Protein AF-A0A812GYV1-F1 (afdb_monomer_lite)

Foldseek 3Di:
DVVVVVCVVVVNDDAQVNLLVVLLVQLALVRLVVLVVSVVVCVVSVHDHAQSSLLSNLSNCLSVLVLVVNVVSVVVCVVVVHDHAQSSLLSSLSSLLSVLNLVVLVVSVVVCVVVVHDHDLSSLLSNLSSCLSVLVLVSLVVSQVVDPDQDLSSLLSSLLSCLQNLVLVVNLVSLLVCLVVVHDHAFQSLLSSLNSYDLVCSQVSVVSSCCSNQNDDHDPCDVQVDDDDPPDHRDPFDKQALDAAPDDPVQLVQKAFSYDYDQKTKIAGAPPDAPNSSQNSVCNVVVFIWTFDHPQRDRRIGMIGTPDDDPDD

Sequence (313 aa):
MQILDEMCLSQIQANTVTYSSAVSALEKPAAWEAVLEILQRMERSQVQRNAFTFNAAISAFGKAERWQQAVSLLADMLAGEVEADIITCTSAIDACARGARWQRALAIAERMARQEVAPNDFTSSALLNACARGAAWDAALALLDACPQPTPSAYAAALSAAGDAGAWEAALALLRQMAGARLMATGVEFGSFLRGAPAAQREELLRTWRAAYFGPEAAWTELFGGRRDGVFGPVPEHRVDAAGPRCDPHLASAVQVLAEAEGLVAAWKPAGLSTDDALGVLAARRGRCLTRASRLDLPTSGVVVGSGWGRAQ

Organism: NCBI:txid878477

Secondary structure (DSSP, 8-state):
-HHHHHHHHTT----HHHHHHHHHHT-SGGGHHHHHHHHHHHHHTTPPPPHHHHHHHHHHHHHTT-HHHHHHHHHHHHHTTPPP-HHHHHHHHHHHHHTT-HHHHHHHHHHHHHTT----HHHHHHHHHHHHHTT-HHHHHHHHHH-SS--HHHHHHHHHHHHHTT-HHHHHHHHHHHHHTTPPPPHHHHHHHHHHS-HHHHHHHHHHHHHHHHTTT--HHHHHHS-SSSSSPPPP--EE--PPP-S-HHHHHT-EEEEEETTEEEEE--TT--HHHHHHHHHHHHTS-EEE-S---STT-EEEEE-------

pLDDT: mean 72.95, std 15.86, range [27.09, 93.56]

Structure (mmCIF, N/CA/C/O backbone):
data_AF-A0A812GYV1-F1
#
_entry.id   AF-A0A812GYV1-F1
#
loop_
_atom_site.group_PDB
_atom_site.id
_atom_site.type_symbol
_atom_site.label_atom_id
_atom_site.label_alt_id
_atom_site.label_comp_id
_atom_site.label_asym_id
_atom_site.label_entity_id
_atom_site.label_seq_id
_atom_site.pdbx_PDB_ins_code
_atom_site.Cartn_x
_atom_site.Cartn_y
_atom_site.Cartn_z
_atom_site.occupancy
_atom_site.B_iso_or_equiv
_atom_site.auth_seq_id
_atom_site.auth_comp_id
_atom_site.auth_asym_id
_atom_site.auth_atom_id
_atom_site.pdbx_PDB_model_num
ATOM 1 N N . MET A 1 1 ? 1.979 -4.661 31.215 1.00 57.88 1 MET A N 1
ATOM 2 C CA . MET A 1 1 ? 1.439 -5.833 31.933 1.00 57.88 1 MET A CA 1
ATOM 3 C C . MET A 1 1 ? 1.682 -5.715 33.427 1.00 57.88 1 MET A C 1
ATOM 5 O O . MET A 1 1 ? 0.693 -5.522 34.113 1.00 57.88 1 MET A O 1
ATOM 9 N N . GLN A 1 2 ? 2.937 -5.624 33.901 1.00 64.06 2 GLN A N 1
ATOM 10 C CA . GLN A 1 2 ? 3.260 -5.441 35.334 1.00 64.06 2 GLN A CA 1
ATOM 11 C C . GLN A 1 2 ? 2.402 -4.393 36.065 1.00 64.06 2 GLN A C 1
ATOM 13 O O . GLN A 1 2 ? 1.840 -4.713 37.097 1.00 64.06 2 GLN A O 1
ATOM 18 N N . ILE A 1 3 ? 2.192 -3.198 35.499 1.00 67.94 3 ILE A N 1
ATOM 19 C CA . ILE A 1 3 ? 1.375 -2.149 36.147 1.00 67.94 3 ILE A CA 1
ATOM 20 C C . ILE A 1 3 ? -0.111 -2.548 36.288 1.00 67.94 3 ILE A C 1
ATOM 22 O O . ILE A 1 3 ? -0.732 -2.259 37.305 1.00 67.94 3 ILE A O 1
ATOM 26 N N . LEU A 1 4 ? -0.696 -3.235 35.298 1.00 66.44 4 LEU A N 1
ATOM 27 C CA . LEU A 1 4 ? -2.090 -3.702 35.378 1.00 66.44 4 LEU A CA 1
ATOM 28 C C . LEU A 1 4 ? -2.232 -4.884 36.345 1.00 66.44 4 LEU A C 1
ATOM 30 O O . LEU A 1 4 ? -3.251 -5.001 37.023 1.00 66.44 4 LEU A O 1
ATOM 34 N N . ASP A 1 5 ? -1.213 -5.741 36.418 1.00 68.81 5 ASP A N 1
ATOM 35 C CA . ASP A 1 5 ? -1.176 -6.869 37.348 1.00 68.81 5 ASP A CA 1
ATOM 36 C C . ASP A 1 5 ? -0.971 -6.379 38.795 1.00 68.81 5 ASP A C 1
ATOM 38 O O . ASP A 1 5 ? -1.681 -6.819 39.695 1.00 68.81 5 ASP A O 1
ATOM 42 N N . GLU A 1 6 ? -0.104 -5.386 39.021 1.00 69.81 6 GLU A N 1
ATOM 43 C CA . GLU A 1 6 ? 0.101 -4.726 40.321 1.00 69.81 6 GLU A CA 1
ATOM 44 C C . GLU A 1 6 ? -1.140 -3.958 40.796 1.00 69.81 6 GLU A C 1
ATOM 46 O O . GLU A 1 6 ? -1.482 -4.021 41.978 1.00 69.81 6 GLU A O 1
ATOM 51 N N . MET A 1 7 ? -1.870 -3.287 39.897 1.00 64.12 7 MET A N 1
ATOM 52 C CA . MET A 1 7 ? -3.153 -2.656 40.238 1.00 64.12 7 MET A CA 1
ATOM 53 C C . MET A 1 7 ? -4.207 -3.690 40.645 1.00 64.12 7 MET A C 1
ATOM 55 O O . MET A 1 7 ? -4.940 -3.467 41.610 1.00 64.12 7 MET A O 1
ATOM 59 N N . CYS A 1 8 ? -4.248 -4.836 39.958 1.00 60.97 8 CYS A N 1
ATOM 60 C CA . CYS A 1 8 ? -5.145 -5.939 40.295 1.00 60.97 8 CYS A CA 1
ATOM 61 C C . CYS A 1 8 ? -4.796 -6.554 41.662 1.00 60.97 8 CYS A C 1
ATOM 63 O O . CYS A 1 8 ? -5.690 -6.828 42.462 1.00 60.97 8 CYS A O 1
ATOM 65 N N . LEU A 1 9 ? -3.499 -6.710 41.955 1.00 67.12 9 LEU A N 1
ATOM 66 C CA . LEU A 1 9 ? -2.997 -7.159 43.258 1.00 67.12 9 LEU A CA 1
ATOM 67 C C . LEU A 1 9 ? -3.275 -6.140 44.375 1.00 67.12 9 LEU A C 1
ATOM 69 O O . LEU A 1 9 ? -3.492 -6.530 45.518 1.00 67.12 9 LEU A O 1
ATOM 73 N N . SER A 1 10 ? -3.330 -4.849 44.040 1.00 69.81 10 SER A N 1
ATOM 74 C CA . SER A 1 10 ? -3.597 -3.749 44.980 1.00 69.81 10 SER A CA 1
ATOM 75 C C . SER A 1 10 ? -5.088 -3.413 45.145 1.00 69.81 10 SER A C 1
ATOM 77 O O . SER A 1 10 ? -5.419 -2.426 45.796 1.00 69.81 10 SER A O 1
ATOM 79 N N . GLN A 1 11 ? -5.994 -4.200 44.547 1.00 63.66 11 GLN A N 1
ATOM 80 C CA . GLN A 1 11 ? -7.447 -3.956 44.497 1.00 63.66 11 GLN A CA 1
ATOM 81 C C . GLN A 1 11 ? -7.865 -2.586 43.929 1.00 63.66 11 GLN A C 1
ATOM 83 O O . GLN A 1 11 ? -8.956 -2.086 44.209 1.00 63.66 11 GLN A O 1
ATOM 88 N N . ILE A 1 12 ? -7.028 -1.978 43.090 1.00 70.25 12 ILE A N 1
ATOM 89 C CA . ILE A 1 12 ? -7.360 -0.722 42.418 1.00 70.25 12 ILE A CA 1
ATOM 90 C C . ILE A 1 12 ? -8.127 -1.061 41.137 1.00 70.25 12 ILE A C 1
ATOM 92 O O . ILE A 1 12 ? -7.589 -1.705 40.235 1.00 70.25 12 ILE A O 1
ATOM 96 N N . GLN A 1 13 ? -9.386 -0.622 41.040 1.00 65.69 13 GLN A N 1
ATOM 97 C CA . GLN A 1 13 ? -10.192 -0.827 39.836 1.00 65.69 13 GLN A CA 1
ATOM 98 C C . GLN A 1 13 ? -9.620 -0.020 38.664 1.00 65.69 13 GLN A C 1
ATOM 100 O O . GLN A 1 13 ? -9.685 1.210 38.639 1.00 65.69 13 GLN A O 1
ATOM 105 N N . ALA A 1 14 ? -9.060 -0.725 37.680 1.00 71.12 14 ALA A N 1
ATOM 106 C CA . ALA A 1 14 ? -8.648 -0.126 36.419 1.00 71.12 14 ALA A CA 1
ATOM 107 C C . ALA A 1 14 ? -9.886 0.372 35.660 1.00 71.12 14 ALA A C 1
ATOM 109 O O . ALA A 1 14 ? -10.852 -0.366 35.466 1.00 71.12 14 ALA A O 1
ATOM 110 N N . ASN A 1 15 ? -9.850 1.628 35.227 1.00 74.06 15 ASN A N 1
ATOM 111 C CA . ASN A 1 15 ? -10.939 2.255 34.487 1.00 74.06 15 ASN A CA 1
ATOM 112 C C . ASN A 1 15 ? -10.584 2.378 32.996 1.00 74.06 15 ASN A C 1
ATOM 114 O O . ASN A 1 15 ? -9.500 1.982 32.555 1.00 74.06 15 ASN A O 1
ATOM 118 N N . THR A 1 16 ? -11.498 2.940 32.203 1.00 76.81 16 THR A N 1
ATOM 119 C CA . THR A 1 16 ? -11.321 3.108 30.755 1.00 76.81 16 THR A CA 1
ATOM 120 C C . THR A 1 16 ? -10.016 3.825 30.400 1.00 76.81 16 THR A C 1
ATOM 122 O O . THR A 1 16 ? -9.357 3.414 29.453 1.00 76.81 16 THR A O 1
ATOM 125 N N . VAL A 1 17 ? -9.596 4.826 31.184 1.00 76.62 17 VAL A N 1
ATOM 126 C CA . VAL A 1 17 ? -8.363 5.599 30.943 1.00 76.62 17 VAL A CA 1
ATOM 127 C C . VAL A 1 17 ? -7.110 4.754 31.186 1.00 76.62 17 VAL A C 1
ATOM 129 O O . VAL A 1 17 ? -6.145 4.835 30.424 1.00 76.62 17 VAL A O 1
ATOM 132 N N . THR A 1 18 ? -7.112 3.910 32.222 1.00 76.56 18 THR A N 1
ATOM 133 C CA . THR A 1 18 ? -5.994 3.001 32.510 1.00 76.56 18 THR A CA 1
ATOM 134 C C . THR A 1 18 ? -5.781 2.016 31.360 1.00 76.56 18 THR A C 1
ATOM 136 O O . THR A 1 18 ? -4.660 1.849 30.876 1.00 76.56 18 THR A O 1
ATOM 139 N N . TYR A 1 19 ? -6.861 1.393 30.884 1.00 77.75 19 TYR A N 1
ATOM 140 C CA . TYR A 1 19 ? -6.785 0.431 29.789 1.00 77.75 19 TYR A CA 1
ATOM 141 C C . TYR A 1 19 ? -6.46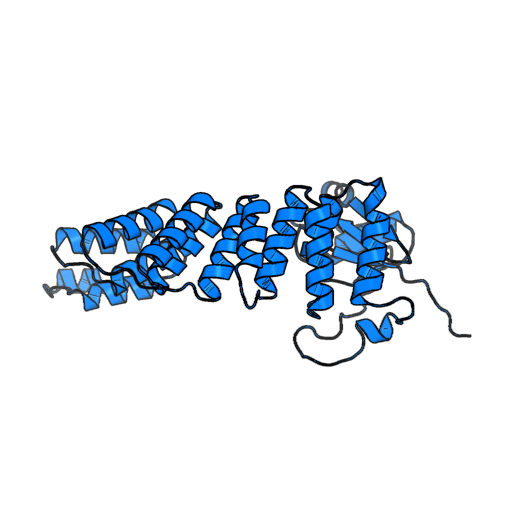7 1.089 28.446 1.00 77.75 19 TYR A C 1
ATOM 143 O O . TYR A 1 19 ? -5.628 0.578 27.709 1.00 77.75 19 TYR A O 1
ATOM 151 N N . SER A 1 20 ? -7.072 2.238 28.142 1.00 76.19 20 SER A N 1
ATOM 152 C CA . SER A 1 20 ? -6.827 2.963 26.894 1.00 76.19 20 SER A CA 1
ATOM 153 C C . SER A 1 20 ? -5.358 3.388 26.775 1.00 76.19 20 SER A C 1
ATOM 155 O O . SER A 1 20 ? -4.729 3.197 25.734 1.00 76.19 20 SER A O 1
ATOM 157 N N . SER A 1 21 ? -4.775 3.866 27.878 1.00 80.56 21 SER A N 1
ATOM 158 C CA . SER A 1 21 ? -3.353 4.218 27.961 1.00 80.56 21 SER A CA 1
ATOM 159 C C . SER A 1 21 ? -2.452 2.994 27.778 1.00 80.56 21 SER A C 1
ATOM 161 O O . SER A 1 21 ? -1.442 3.067 27.080 1.00 80.56 21 SER A O 1
ATOM 163 N N . ALA A 1 22 ? -2.834 1.848 28.353 1.00 79.56 22 ALA A N 1
ATOM 164 C CA . ALA A 1 22 ? -2.100 0.599 28.183 1.00 79.56 22 ALA A CA 1
ATOM 165 C C . ALA A 1 22 ? -2.127 0.102 26.728 1.00 79.56 22 ALA A C 1
ATOM 167 O O . ALA A 1 22 ? -1.086 -0.297 26.216 1.00 79.56 22 ALA A O 1
ATOM 168 N N . VAL A 1 23 ? -3.274 0.169 26.041 1.00 79.12 23 VAL A N 1
ATOM 169 C CA . VAL A 1 23 ? -3.373 -0.206 24.617 1.00 79.12 23 VAL A CA 1
ATOM 170 C C . VAL A 1 23 ? -2.538 0.734 23.745 1.00 79.12 23 VAL A C 1
ATOM 172 O O . VAL A 1 23 ? -1.793 0.262 22.891 1.00 79.12 23 VAL A O 1
ATOM 175 N N . SER A 1 24 ? -2.581 2.046 23.994 1.00 76.81 24 SER A N 1
ATOM 176 C CA . SER A 1 24 ? -1.767 3.020 23.251 1.00 76.81 24 SER A CA 1
ATOM 177 C C . SER A 1 24 ? -0.260 2.798 23.441 1.00 76.81 24 SER A C 1
ATOM 179 O O . SER A 1 24 ? 0.505 2.842 22.478 1.00 76.81 24 SER A O 1
ATOM 181 N N . ALA A 1 25 ? 0.180 2.448 24.654 1.00 79.00 25 ALA A N 1
ATOM 182 C CA . ALA A 1 25 ? 1.576 2.093 24.919 1.00 79.00 25 ALA A CA 1
ATOM 183 C C . ALA A 1 25 ? 2.033 0.811 24.185 1.00 79.00 25 ALA A C 1
ATOM 185 O O . ALA A 1 25 ? 3.236 0.575 24.027 1.00 79.00 25 ALA A O 1
ATOM 186 N N . LEU A 1 26 ? 1.084 -0.012 23.728 1.00 75.69 26 LEU A N 1
ATOM 187 C CA . LEU A 1 26 ? 1.303 -1.285 23.041 1.00 75.69 26 LEU A CA 1
ATOM 188 C C . LEU A 1 26 ? 1.088 -1.198 21.524 1.00 75.69 26 LEU A C 1
ATOM 190 O O . LEU A 1 26 ? 0.978 -2.222 20.859 1.00 75.69 26 LEU A O 1
ATOM 194 N N . GLU A 1 27 ? 1.147 -0.004 20.934 1.00 67.50 27 GLU A N 1
ATOM 195 C CA . GLU A 1 27 ? 1.097 0.191 19.477 1.00 67.50 27 GLU A CA 1
ATOM 196 C C . GLU A 1 27 ? 2.297 -0.395 18.691 1.00 67.50 27 GLU A C 1
ATOM 198 O O . GLU A 1 27 ? 2.464 -0.141 17.493 1.00 67.50 27 GLU A O 1
ATOM 203 N N . LYS A 1 28 ? 3.171 -1.173 19.335 1.00 73.94 28 LYS A N 1
ATOM 204 C CA . LYS A 1 28 ? 4.305 -1.829 18.678 1.00 73.94 28 LYS A CA 1
ATOM 205 C C . LYS A 1 28 ? 3.829 -3.084 17.926 1.00 73.94 28 LYS A C 1
ATOM 207 O O . LYS A 1 28 ? 3.014 -3.827 18.469 1.00 73.94 28 LYS A O 1
ATOM 212 N N . PRO A 1 29 ? 4.399 -3.405 16.744 1.00 64.19 29 PRO A N 1
ATOM 213 C CA . PRO A 1 29 ? 3.972 -4.550 15.924 1.00 64.19 29 PRO A CA 1
ATOM 214 C C . PRO A 1 29 ? 3.939 -5.893 16.670 1.00 64.19 29 PRO A C 1
ATOM 216 O O . PRO A 1 29 ? 3.093 -6.737 16.403 1.00 64.19 29 PRO A O 1
ATOM 219 N N . ALA A 1 30 ? 4.851 -6.092 17.627 1.00 72.88 30 ALA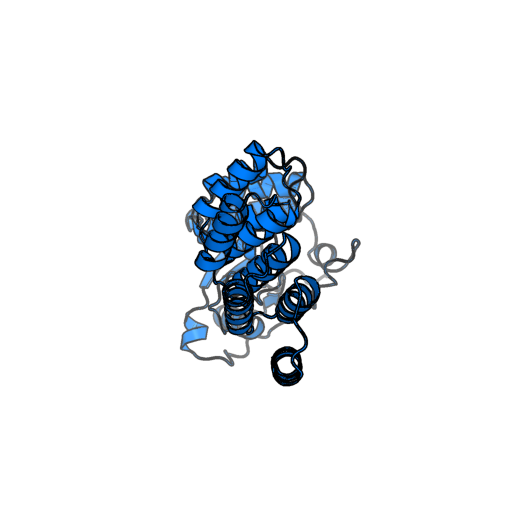 A N 1
ATOM 220 C CA . ALA A 1 30 ? 4.989 -7.341 18.375 1.00 72.88 30 ALA A CA 1
ATOM 221 C C . ALA A 1 30 ? 4.036 -7.474 19.581 1.00 72.88 30 ALA A C 1
ATOM 223 O O . ALA A 1 30 ? 4.040 -8.508 20.236 1.00 72.88 30 ALA A O 1
ATOM 224 N N . ALA A 1 31 ? 3.240 -6.450 19.903 1.00 81.00 31 ALA A N 1
ATOM 225 C CA . ALA A 1 31 ? 2.457 -6.397 21.141 1.00 81.00 31 ALA A CA 1
ATOM 226 C C . ALA A 1 31 ? 0.949 -6.673 20.958 1.00 81.00 31 ALA A C 1
ATOM 228 O O . ALA A 1 31 ? 0.174 -6.494 21.897 1.00 81.00 31 ALA A O 1
ATOM 229 N N . TRP A 1 32 ? 0.518 -7.136 19.779 1.00 82.50 32 TRP A N 1
ATOM 230 C CA . TRP A 1 32 ? -0.899 -7.388 19.472 1.00 82.50 32 TRP A CA 1
ATOM 231 C C . TRP A 1 32 ? -1.556 -8.429 20.398 1.00 82.50 32 TRP A C 1
ATOM 233 O O . TRP A 1 32 ? -2.742 -8.315 20.700 1.00 82.50 32 TRP A O 1
ATOM 243 N N . GLU A 1 33 ? -0.798 -9.413 20.893 1.00 85.25 33 GLU A N 1
ATOM 244 C CA . GLU A 1 33 ? -1.284 -10.412 21.859 1.00 85.25 33 GLU A CA 1
ATOM 245 C C . GLU A 1 33 ? -1.642 -9.762 23.200 1.00 85.25 33 GLU A C 1
ATOM 247 O O . GLU A 1 33 ? -2.708 -10.020 23.756 1.00 85.25 33 GLU A O 1
ATOM 252 N N . ALA A 1 34 ? -0.798 -8.841 23.674 1.00 84.44 34 ALA A N 1
ATOM 253 C CA . ALA A 1 34 ? -1.059 -8.079 24.892 1.00 84.44 34 ALA A CA 1
ATOM 254 C C . ALA A 1 34 ? -2.255 -7.126 24.721 1.00 84.44 34 ALA A C 1
ATOM 256 O O . ALA A 1 34 ? -3.036 -6.942 25.654 1.00 84.44 34 ALA A O 1
ATOM 257 N N . VAL A 1 35 ? -2.440 -6.556 23.523 1.00 84.88 35 VAL A N 1
ATOM 258 C CA . VAL A 1 35 ? -3.636 -5.763 23.194 1.00 84.88 35 VAL A CA 1
ATOM 259 C C . VAL A 1 35 ? -4.901 -6.625 23.265 1.00 84.88 35 VAL A C 1
ATOM 261 O O . VAL A 1 35 ? -5.874 -6.203 23.887 1.00 84.88 35 VAL A O 1
ATOM 264 N N . LEU A 1 36 ? -4.895 -7.842 22.705 1.00 85.38 36 LEU A N 1
ATOM 265 C CA . LEU A 1 36 ? -6.027 -8.774 22.830 1.00 85.38 36 LEU A CA 1
ATOM 266 C C . LEU A 1 36 ? -6.326 -9.122 24.287 1.00 85.38 36 LEU A C 1
ATOM 268 O O . LEU A 1 36 ? -7.490 -9.118 24.687 1.00 85.38 36 LEU A O 1
ATOM 272 N N . GLU A 1 37 ? -5.293 -9.398 25.083 1.00 86.00 37 GLU A N 1
ATOM 273 C CA . GLU A 1 37 ? -5.468 -9.715 26.498 1.00 86.00 37 GLU A CA 1
ATOM 274 C C . GLU A 1 37 ? -6.107 -8.545 27.256 1.00 86.00 37 GLU A C 1
ATOM 276 O O . GLU A 1 37 ? -7.041 -8.744 28.033 1.00 86.00 37 GLU A O 1
ATOM 281 N N . ILE A 1 38 ? -5.669 -7.311 26.991 1.00 85.12 38 ILE A N 1
ATOM 282 C CA . ILE A 1 38 ? -6.270 -6.113 27.584 1.00 85.12 38 ILE A CA 1
ATOM 283 C C . ILE A 1 38 ? -7.736 -5.959 27.165 1.00 85.12 38 ILE A C 1
ATOM 285 O O . ILE A 1 38 ? -8.583 -5.708 28.023 1.00 85.12 38 ILE A O 1
ATOM 289 N N . LEU A 1 39 ? -8.069 -6.165 25.887 1.00 85.06 39 LEU A N 1
ATOM 290 C CA . LEU A 1 39 ? -9.454 -6.082 25.411 1.00 85.06 39 LEU A CA 1
ATOM 291 C C . LEU A 1 39 ? -10.359 -7.135 26.065 1.00 85.06 39 LEU A C 1
ATOM 293 O O . LEU A 1 39 ? -11.499 -6.818 26.416 1.00 85.06 39 LEU A O 1
ATOM 297 N N . GLN A 1 40 ? -9.857 -8.357 26.271 1.00 85.69 40 GLN A N 1
ATOM 298 C CA . GLN A 1 40 ? -10.568 -9.414 26.997 1.00 85.69 40 GLN A CA 1
ATOM 299 C C . GLN A 1 40 ? -10.708 -9.094 28.490 1.00 85.69 40 GLN A C 1
ATOM 301 O O . GLN A 1 40 ? -11.756 -9.354 29.080 1.00 85.69 40 GLN A O 1
ATOM 306 N N . ARG A 1 41 ? -9.676 -8.511 29.117 1.00 84.31 41 ARG A N 1
ATOM 307 C CA . ARG A 1 41 ? -9.736 -8.054 30.515 1.00 84.31 41 ARG A CA 1
ATOM 308 C C . ARG A 1 41 ? -10.788 -6.957 30.694 1.00 84.31 41 ARG A C 1
ATOM 310 O O . ARG A 1 41 ? -11.561 -7.046 31.638 1.00 84.31 41 ARG A O 1
ATOM 317 N N . MET A 1 42 ? -10.878 -5.983 29.784 1.00 84.50 42 MET A N 1
ATOM 318 C CA . MET A 1 42 ? -11.929 -4.953 29.828 1.00 84.50 42 MET A CA 1
ATOM 319 C C . MET A 1 42 ? -13.336 -5.562 29.782 1.00 84.50 42 MET A C 1
ATOM 321 O O . MET A 1 42 ? -14.202 -5.157 30.548 1.00 84.50 42 MET A O 1
ATOM 325 N N . GLU A 1 43 ? -13.546 -6.571 28.935 1.00 84.19 43 GLU A N 1
ATOM 326 C CA . GLU A 1 43 ? -14.837 -7.251 28.785 1.00 84.19 43 GLU A CA 1
ATOM 327 C C . GLU A 1 43 ? -15.227 -8.054 30.035 1.00 84.19 43 GLU A C 1
ATOM 329 O O . GLU A 1 43 ? -16.349 -7.934 30.534 1.00 84.19 43 GLU A O 1
ATOM 334 N N . ARG A 1 44 ? -14.276 -8.804 30.610 1.00 84.00 44 ARG A N 1
ATOM 335 C CA . ARG A 1 44 ? -14.473 -9.531 31.879 1.00 84.00 44 ARG A CA 1
ATOM 336 C C . ARG A 1 44 ? -14.754 -8.587 33.047 1.00 84.00 44 ARG A C 1
ATOM 338 O O . ARG A 1 44 ? -15.574 -8.908 33.899 1.00 84.00 44 ARG A O 1
ATOM 345 N N . SER A 1 45 ? -14.104 -7.426 33.064 1.00 82.38 45 SER A N 1
ATOM 346 C CA . SER A 1 45 ? -14.305 -6.383 34.074 1.00 82.38 45 SER A CA 1
ATOM 347 C C . SER A 1 45 ? -15.525 -5.492 33.801 1.00 82.38 45 SER A C 1
ATOM 349 O O . SER A 1 45 ? -15.744 -4.546 34.551 1.00 82.38 45 SER A O 1
ATOM 351 N N . GLN A 1 46 ? -16.305 -5.761 32.742 1.00 82.44 46 GLN A N 1
ATOM 352 C CA . GLN A 1 46 ? -17.470 -4.962 32.329 1.00 82.44 46 GLN A CA 1
ATOM 353 C C . GLN A 1 46 ? -17.147 -3.470 32.098 1.00 82.44 46 GLN A C 1
ATOM 355 O O . GLN A 1 46 ? -18.001 -2.597 32.246 1.00 82.44 46 GLN A O 1
ATOM 360 N N . VAL A 1 47 ? -15.904 -3.162 31.714 1.00 83.25 47 VAL A N 1
ATOM 361 C CA . VAL A 1 47 ? -15.461 -1.802 31.390 1.00 83.25 47 VAL A CA 1
ATOM 362 C C . VAL A 1 47 ? -15.713 -1.545 29.910 1.00 83.25 47 VAL A C 1
ATOM 364 O O . VAL A 1 47 ? -15.133 -2.209 29.048 1.00 83.25 47 VAL A O 1
ATOM 367 N N . GLN A 1 48 ? -16.552 -0.555 29.602 1.00 80.88 48 GLN A N 1
ATOM 368 C CA . GLN A 1 48 ? -16.851 -0.215 28.215 1.00 80.88 48 GLN A CA 1
ATOM 369 C C . GLN A 1 48 ? -15.625 0.345 27.483 1.00 80.88 48 GLN A C 1
ATOM 371 O O . GLN A 1 48 ? -14.868 1.175 28.001 1.00 80.88 48 GLN A O 1
ATOM 376 N N . ARG A 1 49 ? -15.441 -0.138 26.252 1.00 84.25 49 ARG A N 1
ATOM 377 C CA . ARG A 1 49 ? -14.418 0.334 25.316 1.00 84.25 49 ARG A CA 1
ATOM 378 C C . ARG A 1 49 ? -14.908 1.645 24.704 1.00 84.25 49 ARG A C 1
ATOM 380 O O . ARG A 1 49 ? -16.038 1.716 24.240 1.00 84.25 49 ARG A O 1
ATOM 387 N N . ASN A 1 50 ? -14.060 2.668 24.694 1.00 84.69 50 ASN A N 1
ATOM 388 C CA . ASN A 1 50 ? -14.342 3.924 24.001 1.00 84.69 50 ASN A CA 1
ATOM 389 C C . ASN A 1 50 ? -13.631 3.962 22.637 1.00 84.69 50 ASN A C 1
ATOM 391 O O . ASN A 1 50 ? -12.807 3.093 22.335 1.00 84.69 50 ASN A O 1
ATOM 395 N N . ALA A 1 51 ? -13.918 4.990 21.833 1.00 83.38 51 ALA A N 1
ATOM 396 C CA . ALA A 1 51 ? -13.313 5.169 20.512 1.00 83.38 51 ALA A CA 1
ATOM 397 C C . ALA A 1 51 ? -11.776 5.137 20.553 1.00 83.38 51 ALA A C 1
ATOM 399 O O . ALA A 1 51 ? -11.145 4.484 19.731 1.00 83.38 51 ALA A O 1
ATOM 400 N N . PHE A 1 52 ? -11.159 5.743 21.572 1.00 82.88 52 PHE A N 1
ATOM 401 C CA . PHE A 1 52 ? -9.703 5.730 21.719 1.00 82.88 52 PHE A CA 1
ATOM 402 C C . PHE A 1 52 ? -9.137 4.308 21.861 1.00 82.88 52 PHE A C 1
ATOM 404 O O . PHE A 1 52 ? -8.155 3.964 21.202 1.00 82.88 52 PHE A O 1
ATOM 411 N N . THR A 1 53 ? -9.754 3.466 22.696 1.00 84.69 53 THR A N 1
ATOM 412 C CA . THR A 1 53 ? -9.333 2.069 22.874 1.00 84.69 53 THR A CA 1
ATOM 413 C C . THR A 1 53 ? -9.471 1.273 21.576 1.00 84.69 53 THR A C 1
ATOM 415 O O . THR A 1 53 ? -8.566 0.507 21.242 1.00 84.69 53 THR A O 1
ATOM 418 N N . PHE A 1 54 ? -10.561 1.467 20.825 1.00 88.50 54 PHE A N 1
ATOM 419 C CA . PHE A 1 54 ? -10.738 0.828 19.518 1.00 88.50 54 PHE A CA 1
ATOM 420 C C . PHE A 1 54 ? -9.677 1.286 18.513 1.00 88.50 54 PHE A C 1
ATOM 422 O O . PHE A 1 54 ? -9.033 0.440 17.897 1.00 88.50 54 PHE A O 1
ATOM 429 N N . ASN A 1 55 ? -9.423 2.591 18.403 1.00 87.50 55 ASN A N 1
ATOM 430 C CA . ASN A 1 55 ? -8.459 3.153 17.452 1.00 87.50 55 ASN A CA 1
ATOM 431 C C . ASN A 1 55 ? -7.048 2.618 17.696 1.00 87.50 55 ASN A C 1
ATOM 433 O O . ASN A 1 55 ? -6.399 2.123 16.773 1.00 87.50 55 ASN A O 1
ATOM 437 N N . ALA A 1 56 ? -6.597 2.652 18.952 1.00 85.75 56 ALA A N 1
ATOM 438 C CA . ALA A 1 56 ? -5.282 2.145 19.329 1.00 85.75 56 ALA A CA 1
ATOM 439 C C . ALA A 1 56 ? -5.163 0.630 19.078 1.00 85.75 56 ALA A C 1
ATOM 441 O O . ALA A 1 56 ? -4.136 0.158 18.585 1.00 85.75 56 ALA A O 1
ATOM 442 N N . ALA A 1 57 ? -6.225 -0.138 19.345 1.00 88.81 57 ALA A N 1
ATOM 443 C CA . ALA A 1 57 ? -6.238 -1.571 19.077 1.00 88.81 57 ALA A CA 1
ATOM 444 C C . ALA A 1 57 ? -6.195 -1.885 17.572 1.00 88.81 57 ALA A C 1
ATOM 446 O O . ALA A 1 57 ? -5.367 -2.684 17.138 1.00 88.81 57 ALA A O 1
ATOM 447 N N . ILE A 1 58 ? -7.035 -1.233 16.762 1.00 90.38 58 ILE A N 1
ATOM 448 C CA . ILE A 1 58 ? -7.075 -1.392 15.299 1.00 90.38 58 ILE A CA 1
ATOM 449 C C . ILE A 1 58 ? -5.714 -1.030 14.685 1.00 90.38 58 ILE A C 1
ATOM 451 O O . ILE A 1 58 ? -5.191 -1.792 13.870 1.00 90.38 58 ILE A O 1
ATOM 455 N N . SER A 1 59 ? -5.105 0.078 15.124 1.00 86.62 59 SER A N 1
ATOM 456 C CA . SER A 1 59 ? -3.746 0.500 14.747 1.00 86.62 59 SER A CA 1
ATOM 457 C C . SER A 1 59 ? -2.702 -0.577 15.076 1.00 86.62 59 SER A C 1
ATOM 459 O O . SER A 1 59 ? -1.910 -0.965 14.209 1.00 86.62 59 SER A O 1
ATOM 461 N N . ALA A 1 60 ? -2.732 -1.137 16.291 1.00 87.75 60 ALA A N 1
ATOM 462 C CA . ALA A 1 60 ? -1.822 -2.206 16.704 1.00 87.75 60 ALA A CA 1
ATOM 463 C C . ALA A 1 60 ? -1.998 -3.488 15.865 1.00 87.75 60 ALA A C 1
ATOM 465 O O . ALA A 1 60 ? -1.006 -4.061 15.406 1.00 87.75 60 ALA A O 1
ATOM 466 N N . PHE A 1 61 ? -3.238 -3.914 15.594 1.00 88.81 61 PHE A N 1
ATOM 467 C CA . PHE A 1 61 ? -3.504 -5.062 14.718 1.00 88.81 61 PHE A CA 1
ATOM 468 C C . PHE A 1 61 ? -3.057 -4.813 13.280 1.00 88.81 61 PHE A C 1
ATOM 470 O O . PHE A 1 61 ? -2.489 -5.713 12.660 1.00 88.81 61 PHE A O 1
ATOM 477 N N . GLY A 1 62 ? -3.248 -3.599 12.759 1.00 85.75 62 GLY A N 1
ATOM 478 C CA . GLY A 1 62 ? -2.745 -3.209 11.445 1.00 85.75 62 GLY A CA 1
ATOM 479 C C . GLY A 1 62 ? -1.227 -3.338 11.354 1.00 85.75 62 GLY A C 1
ATOM 480 O O . GLY A 1 62 ? -0.720 -4.016 10.460 1.00 85.75 62 GLY A O 1
ATOM 481 N N . LYS A 1 63 ? -0.496 -2.787 12.329 1.00 84.50 63 LYS A N 1
ATOM 482 C CA . LYS A 1 63 ? 0.974 -2.888 12.409 1.00 84.50 63 LYS A CA 1
ATOM 483 C C . LYS A 1 63 ? 1.472 -4.332 12.556 1.00 84.50 63 LYS A C 1
ATOM 485 O O . LYS A 1 63 ? 2.575 -4.627 12.106 1.00 84.50 63 LYS A O 1
ATOM 490 N N . ALA A 1 64 ? 0.669 -5.219 13.142 1.00 86.44 64 ALA A N 1
ATOM 491 C CA . ALA A 1 64 ? 0.942 -6.654 13.260 1.00 86.44 64 ALA A CA 1
ATOM 492 C C . ALA A 1 64 ? 0.473 -7.493 12.047 1.00 86.44 64 ALA A C 1
ATOM 494 O O . ALA A 1 64 ? 0.514 -8.724 12.096 1.00 86.44 64 ALA A O 1
ATOM 495 N N . GLU A 1 65 ? -0.020 -6.850 10.980 1.00 86.00 65 GLU A N 1
ATOM 496 C CA . GLU A 1 65 ? -0.589 -7.493 9.782 1.00 86.00 65 GLU A CA 1
ATOM 497 C C . GLU A 1 65 ? -1.780 -8.431 10.083 1.00 86.00 65 GLU A C 1
ATOM 499 O O . GLU A 1 65 ? -2.084 -9.373 9.350 1.00 86.00 65 GLU A O 1
ATOM 504 N N . ARG A 1 66 ? -2.495 -8.161 11.180 1.00 89.56 66 ARG A N 1
ATOM 505 C CA . ARG A 1 66 ? -3.673 -8.895 11.666 1.00 89.56 66 ARG A CA 1
ATOM 506 C C . ARG A 1 66 ? -4.963 -8.223 11.196 1.00 89.56 66 ARG A C 1
ATOM 508 O O . ARG A 1 66 ? -5.775 -7.734 11.980 1.00 89.56 66 ARG A O 1
ATOM 515 N N . TRP A 1 67 ? -5.138 -8.170 9.878 1.00 92.38 67 TRP A N 1
ATOM 516 C CA . TRP A 1 67 ? -6.226 -7.420 9.246 1.00 92.38 67 TRP A CA 1
ATOM 517 C C . TRP A 1 67 ? -7.624 -7.949 9.617 1.00 92.38 67 TRP A C 1
ATOM 519 O O . TRP A 1 67 ? -8.560 -7.162 9.724 1.00 92.38 67 TRP A O 1
ATOM 529 N N . GLN A 1 68 ? -7.786 -9.257 9.861 1.00 93.56 68 GLN A N 1
ATOM 530 C CA . GLN A 1 68 ? -9.069 -9.834 10.281 1.00 93.56 68 GLN A CA 1
ATOM 531 C C . GLN A 1 68 ? -9.517 -9.275 11.632 1.00 93.56 68 GLN A C 1
ATOM 533 O O . GLN A 1 68 ? -10.674 -8.887 11.774 1.00 93.56 68 GLN A O 1
ATOM 538 N N . GLN A 1 69 ? -8.599 -9.209 12.599 1.00 91.94 69 GLN A N 1
ATOM 539 C CA . GLN A 1 69 ? -8.857 -8.661 13.928 1.00 91.94 69 GLN A CA 1
ATOM 540 C C . GLN A 1 69 ? -9.181 -7.167 13.854 1.00 91.94 69 GLN A C 1
ATOM 542 O O . GLN A 1 69 ? -10.141 -6.726 14.477 1.00 91.94 69 GLN A O 1
ATOM 547 N N . ALA A 1 70 ? -8.437 -6.404 13.046 1.00 92.19 70 ALA A N 1
ATOM 548 C CA . ALA A 1 70 ? -8.696 -4.980 12.834 1.00 92.19 70 ALA A CA 1
ATOM 549 C C . ALA A 1 70 ? -10.108 -4.724 12.269 1.00 92.19 70 ALA A C 1
ATOM 551 O O . ALA A 1 70 ? -10.841 -3.883 12.782 1.00 92.19 70 ALA A O 1
ATOM 552 N N . VAL A 1 71 ? -10.518 -5.484 11.246 1.00 92.00 71 VAL A N 1
ATOM 553 C CA . VAL A 1 71 ? -11.854 -5.358 10.634 1.00 92.00 71 VAL A CA 1
ATOM 554 C C . VAL A 1 71 ? -12.960 -5.834 11.579 1.00 92.00 71 VAL A C 1
ATOM 556 O O . VAL A 1 71 ? -14.022 -5.218 11.617 1.00 92.00 71 VAL A O 1
ATOM 559 N N . SER A 1 72 ? -12.722 -6.899 12.352 1.00 92.31 72 SER A N 1
ATOM 560 C CA . SER A 1 72 ? -13.674 -7.373 13.367 1.00 92.31 72 SER A CA 1
ATOM 561 C C . SER A 1 72 ? -13.901 -6.317 14.443 1.00 92.31 72 SER A C 1
ATOM 563 O O . SER A 1 72 ? -15.042 -6.032 14.772 1.00 92.31 72 SER A O 1
ATOM 565 N N . LEU A 1 73 ? -12.837 -5.681 14.938 1.00 91.50 73 LEU A N 1
ATOM 566 C CA . LEU A 1 73 ? -12.961 -4.637 15.954 1.00 91.50 73 LEU A CA 1
ATOM 567 C C . LEU A 1 73 ? -13.651 -3.384 15.443 1.00 91.50 73 LEU A C 1
ATOM 569 O O . LEU A 1 73 ? -14.402 -2.769 16.193 1.00 91.50 73 LEU A O 1
ATOM 573 N N . LEU A 1 74 ? -13.431 -3.021 14.177 1.00 90.69 74 LEU A N 1
ATOM 574 C CA . LEU A 1 74 ? -14.223 -1.973 13.551 1.00 90.69 74 LEU A CA 1
ATOM 575 C C . LEU A 1 74 ? -15.706 -2.368 13.555 1.00 90.69 74 LEU A C 1
ATOM 577 O O . LEU A 1 74 ? -16.535 -1.571 13.965 1.00 90.69 74 LEU A O 1
ATOM 581 N N . ALA A 1 75 ? -16.056 -3.597 13.164 1.00 90.44 75 ALA A N 1
ATOM 582 C CA . ALA A 1 75 ? -17.446 -4.056 13.203 1.00 90.44 75 ALA A CA 1
ATOM 583 C C . ALA A 1 75 ? -18.039 -4.043 14.628 1.00 90.44 75 ALA A C 1
ATOM 585 O O . ALA A 1 75 ? -19.167 -3.584 14.799 1.00 90.44 75 ALA A O 1
ATOM 586 N N . ASP A 1 76 ? -17.274 -4.465 15.638 1.00 89.38 76 ASP A N 1
ATOM 587 C CA . ASP A 1 76 ? -17.693 -4.461 17.047 1.00 89.38 76 ASP A CA 1
ATOM 588 C C . ASP A 1 76 ? -17.932 -3.040 17.572 1.00 89.38 76 ASP A C 1
ATOM 590 O O . ASP A 1 76 ? -18.924 -2.788 18.253 1.00 89.38 76 ASP A O 1
ATOM 594 N N . MET A 1 77 ? -17.046 -2.099 17.231 1.00 89.50 77 MET A N 1
ATOM 595 C CA . MET A 1 77 ? -17.181 -0.680 17.577 1.00 89.50 77 MET A CA 1
ATOM 596 C C . MET A 1 77 ? -18.515 -0.119 17.076 1.00 89.50 77 MET A C 1
ATOM 598 O O . MET A 1 77 ? -19.219 0.585 17.793 1.00 89.50 77 MET A O 1
ATOM 602 N N . LEU A 1 78 ? -18.890 -0.503 15.861 1.00 85.62 78 LEU A N 1
ATOM 603 C CA . LEU A 1 78 ? -20.092 -0.029 15.189 1.00 85.62 78 LEU A CA 1
ATOM 604 C C . LEU A 1 78 ? -21.360 -0.709 15.694 1.00 85.62 78 LEU A C 1
ATOM 606 O O . LEU A 1 78 ? -22.394 -0.058 15.800 1.00 85.62 78 LEU A O 1
ATOM 610 N N . ALA A 1 79 ? -21.283 -2.000 16.018 1.00 86.88 79 ALA A N 1
ATOM 611 C CA . ALA A 1 79 ? -22.372 -2.725 16.665 1.00 86.88 79 ALA A CA 1
ATOM 612 C C . ALA A 1 79 ? -22.641 -2.204 18.086 1.00 86.88 79 ALA A C 1
ATOM 614 O O . ALA A 1 79 ? -23.777 -2.245 18.546 1.00 86.88 79 ALA A O 1
ATOM 615 N N . GLY A 1 80 ? -21.609 -1.695 18.764 1.00 83.44 80 GLY A N 1
ATOM 616 C CA . GLY A 1 80 ? -21.708 -1.033 20.063 1.00 83.44 80 GLY A CA 1
ATOM 617 C C . GLY A 1 80 ? -22.088 0.449 20.003 1.00 83.44 80 GLY A C 1
ATOM 618 O O . GLY A 1 80 ? -21.918 1.129 21.009 1.00 83.44 80 GLY A O 1
ATOM 619 N N . GLU A 1 81 ? -22.538 0.953 18.846 1.00 83.00 81 GLU A N 1
ATOM 620 C CA . GLU A 1 81 ? -22.927 2.358 18.625 1.00 83.00 81 GLU A CA 1
ATOM 621 C C . GLU A 1 81 ? -21.819 3.382 18.949 1.00 83.00 81 GLU A C 1
ATOM 623 O O . GLU A 1 81 ? -22.086 4.555 19.202 1.00 83.00 81 GLU A O 1
ATOM 628 N N . VAL A 1 82 ? -20.549 2.964 18.914 1.00 84.56 82 VAL A N 1
ATOM 629 C CA . VAL A 1 82 ? -19.406 3.869 19.068 1.00 84.56 82 VAL A CA 1
ATOM 630 C C . VAL A 1 82 ? -19.049 4.441 17.695 1.00 84.56 82 VAL A C 1
ATOM 632 O O . VAL A 1 82 ? -18.760 3.703 16.750 1.00 84.56 82 VAL A O 1
ATOM 635 N N . GLU A 1 83 ? -19.055 5.768 17.576 1.00 83.25 83 GLU A N 1
ATOM 636 C CA . GLU A 1 83 ? -18.772 6.452 16.312 1.00 83.25 83 GLU A CA 1
ATOM 637 C C . GLU A 1 83 ? -17.326 6.238 15.855 1.00 83.25 83 GLU A C 1
ATOM 639 O O . GLU A 1 83 ? -16.374 6.639 16.527 1.00 83.25 83 GLU A O 1
ATOM 644 N N . ALA A 1 84 ? -17.169 5.605 14.690 1.00 85.88 84 ALA A N 1
ATOM 645 C CA . ALA A 1 84 ? -15.884 5.490 14.015 1.00 85.88 84 ALA A CA 1
ATOM 646 C C . ALA A 1 84 ? -15.520 6.822 13.356 1.00 85.88 84 ALA A C 1
ATOM 648 O O . ALA A 1 84 ? -16.263 7.341 12.524 1.00 85.88 84 ALA A O 1
ATOM 649 N N . ASP A 1 85 ? -14.348 7.343 13.700 1.00 87.19 85 ASP A N 1
ATOM 650 C CA . ASP A 1 85 ? -13.794 8.548 13.095 1.00 87.19 85 ASP A CA 1
ATOM 651 C C . ASP A 1 85 ? -12.897 8.218 11.886 1.00 87.19 85 ASP A C 1
ATOM 653 O O . ASP A 1 85 ? -12.678 7.058 11.503 1.00 87.19 85 ASP A O 1
ATOM 657 N N . ILE A 1 86 ? -12.344 9.269 11.275 1.00 88.75 86 ILE A N 1
ATOM 658 C CA . ILE A 1 86 ? -11.419 9.140 10.148 1.00 88.75 86 ILE A CA 1
ATOM 659 C C . ILE A 1 86 ? -10.178 8.316 10.513 1.00 88.75 86 ILE A C 1
ATOM 661 O O . ILE A 1 86 ? -9.683 7.560 9.679 1.00 88.75 86 ILE A O 1
ATOM 665 N N . ILE A 1 87 ? -9.694 8.414 11.757 1.00 87.19 87 ILE A N 1
ATOM 666 C CA . ILE A 1 87 ? -8.506 7.696 12.233 1.00 87.19 87 ILE A CA 1
ATOM 667 C C . ILE A 1 87 ? -8.810 6.198 12.287 1.00 87.19 87 ILE A C 1
ATOM 669 O O . ILE A 1 87 ? -8.058 5.405 11.721 1.00 87.19 87 ILE A O 1
ATOM 673 N N . THR A 1 88 ? -9.946 5.826 12.879 1.00 88.56 88 THR A N 1
ATOM 674 C CA . THR A 1 88 ? -10.443 4.448 12.984 1.00 88.56 88 THR A CA 1
ATOM 675 C C . THR A 1 88 ? -10.478 3.783 11.610 1.00 88.56 88 THR A C 1
ATOM 677 O O . THR A 1 88 ? -9.893 2.716 11.393 1.00 88.56 88 THR A O 1
ATOM 680 N N . CYS A 1 89 ? -11.145 4.438 10.657 1.00 91.06 89 CYS A N 1
ATOM 681 C CA . CYS A 1 89 ? -11.341 3.887 9.326 1.00 91.06 89 CYS A CA 1
ATOM 682 C C . CYS A 1 89 ? -10.023 3.842 8.543 1.00 91.06 89 CYS A C 1
ATOM 684 O O . CYS A 1 89 ? -9.731 2.825 7.913 1.00 91.06 89 CYS A O 1
ATOM 686 N N . THR A 1 90 ? -9.183 4.880 8.647 1.00 90.94 90 THR A N 1
ATOM 687 C CA . THR A 1 90 ? -7.850 4.905 8.017 1.00 90.94 90 THR A CA 1
ATOM 688 C C . THR A 1 90 ? -6.969 3.768 8.535 1.00 90.94 90 THR A C 1
ATOM 690 O O . THR A 1 90 ? -6.339 3.073 7.741 1.00 90.94 90 THR A O 1
ATOM 693 N N . SER A 1 91 ? -6.945 3.520 9.850 1.00 90.31 91 SER A N 1
ATOM 694 C CA . SER A 1 91 ? -6.175 2.415 10.437 1.00 90.31 91 SER A CA 1
ATOM 695 C C . SER A 1 91 ? -6.686 1.044 9.986 1.00 90.31 91 SER A C 1
ATOM 697 O O . SER A 1 91 ? -5.883 0.156 9.698 1.00 90.31 91 SER A O 1
ATOM 699 N N . ALA A 1 92 ? -8.005 0.862 9.869 1.00 92.81 92 ALA A N 1
ATOM 700 C CA . ALA A 1 92 ? -8.583 -0.380 9.359 1.00 92.81 92 ALA A CA 1
ATOM 701 C C . ALA A 1 92 ? -8.278 -0.599 7.862 1.00 92.81 92 ALA A C 1
ATOM 703 O O . ALA A 1 92 ? -7.996 -1.728 7.445 1.00 92.81 92 ALA A O 1
ATOM 704 N N . ILE A 1 93 ? -8.281 0.471 7.061 1.00 92.56 93 ILE A N 1
ATOM 705 C CA . ILE A 1 93 ? -7.871 0.453 5.651 1.00 92.56 93 ILE A CA 1
ATOM 706 C C . ILE A 1 93 ? -6.382 0.101 5.528 1.00 92.56 93 ILE A C 1
ATOM 708 O O . ILE A 1 93 ? -6.050 -0.790 4.748 1.00 92.56 93 ILE A O 1
ATOM 712 N N . ASP A 1 94 ? -5.491 0.716 6.316 1.00 89.75 94 ASP A N 1
ATOM 713 C CA . ASP A 1 94 ? -4.053 0.389 6.316 1.00 89.75 94 ASP A CA 1
ATOM 714 C C . ASP A 1 94 ? -3.806 -1.073 6.722 1.00 89.75 94 ASP A C 1
ATOM 716 O O . ASP A 1 94 ? -3.015 -1.781 6.093 1.00 89.75 94 ASP A O 1
ATOM 720 N N . ALA A 1 95 ? -4.548 -1.580 7.712 1.00 91.56 95 ALA A N 1
ATOM 721 C CA . ALA A 1 95 ? -4.511 -2.993 8.082 1.00 91.56 95 ALA A CA 1
ATOM 722 C C . ALA A 1 95 ? -4.904 -3.899 6.899 1.00 91.56 95 ALA A C 1
ATOM 724 O O . ALA A 1 95 ? -4.208 -4.874 6.602 1.00 91.56 95 ALA A O 1
ATOM 725 N N . CYS A 1 96 ? -5.984 -3.562 6.184 1.00 92.12 96 CYS A N 1
ATOM 726 C CA . CYS A 1 96 ? -6.396 -4.280 4.975 1.00 92.12 96 CYS A CA 1
ATOM 727 C C . CYS A 1 96 ? -5.344 -4.189 3.863 1.00 92.12 96 CYS A C 1
ATOM 729 O O . CYS A 1 96 ? -5.092 -5.191 3.192 1.00 92.12 96 CYS A O 1
ATOM 731 N N . ALA A 1 97 ? -4.701 -3.031 3.691 1.00 89.06 97 ALA A N 1
ATOM 732 C CA . ALA A 1 97 ? -3.640 -2.828 2.710 1.00 89.06 97 ALA A CA 1
ATOM 733 C C . ALA A 1 97 ? -2.459 -3.770 2.965 1.00 89.06 97 ALA A C 1
ATOM 735 O O . ALA A 1 97 ? -2.025 -4.495 2.067 1.00 89.06 97 ALA A O 1
ATOM 736 N N . ARG A 1 98 ? -1.992 -3.842 4.217 1.00 86.31 98 ARG A N 1
ATOM 737 C CA . ARG A 1 98 ? -0.921 -4.760 4.635 1.00 86.31 98 ARG A CA 1
ATOM 738 C C . ARG A 1 98 ? -1.287 -6.220 4.384 1.00 86.31 98 ARG A C 1
ATOM 740 O O . ARG A 1 98 ? -0.455 -6.972 3.882 1.00 86.31 98 ARG A O 1
ATOM 747 N N . GLY A 1 99 ? -2.546 -6.584 4.623 1.00 87.19 99 GLY A N 1
ATOM 748 C CA . GLY A 1 99 ? -3.102 -7.903 4.314 1.00 87.19 99 GLY A CA 1
ATOM 749 C C . GLY A 1 99 ? -3.446 -8.160 2.839 1.00 87.19 99 GLY A C 1
ATOM 750 O O . GLY A 1 99 ? -4.046 -9.195 2.552 1.00 87.19 99 GLY A O 1
ATOM 751 N N . ALA A 1 100 ? -3.134 -7.236 1.918 1.00 86.88 100 ALA A N 1
ATOM 752 C CA . ALA A 1 100 ? -3.498 -7.298 0.496 1.00 86.88 100 ALA A CA 1
ATOM 753 C C . ALA A 1 100 ? -5.011 -7.515 0.245 1.00 86.88 100 ALA A C 1
ATOM 755 O O . ALA A 1 100 ? -5.426 -8.131 -0.737 1.00 86.88 100 ALA A O 1
ATOM 756 N N . ARG A 1 101 ? -5.867 -7.019 1.149 1.00 92.62 101 ARG A N 1
ATOM 757 C CA . ARG A 1 101 ? -7.333 -7.137 1.089 1.00 92.62 101 ARG A CA 1
ATOM 758 C C . ARG A 1 101 ? -7.981 -5.870 0.536 1.00 92.62 101 ARG A C 1
ATOM 760 O O . ARG A 1 101 ? -8.748 -5.202 1.230 1.00 92.62 101 ARG A O 1
ATOM 767 N N . TRP A 1 102 ? -7.690 -5.553 -0.721 1.00 91.06 102 TRP A N 1
ATOM 768 C CA . TRP A 1 102 ? -8.160 -4.329 -1.376 1.00 91.06 102 TRP A CA 1
ATOM 769 C C . TRP A 1 102 ? -9.689 -4.194 -1.412 1.00 91.06 102 TRP A C 1
ATOM 771 O O . TRP A 1 102 ? -10.199 -3.113 -1.140 1.00 91.06 102 TRP A O 1
ATOM 781 N N . GLN A 1 103 ? -10.439 -5.284 -1.625 1.00 93.31 103 GLN A N 1
ATOM 782 C CA . GLN A 1 103 ? -11.908 -5.222 -1.642 1.00 93.31 103 GLN A CA 1
ATOM 783 C C . GLN A 1 103 ? -12.477 -4.790 -0.287 1.00 93.31 103 GLN A C 1
ATOM 785 O O . GLN A 1 103 ? -13.454 -4.050 -0.223 1.00 93.31 103 GLN A O 1
ATOM 790 N N . ARG A 1 104 ? -11.862 -5.242 0.816 1.00 93.12 104 ARG A N 1
ATOM 791 C CA . ARG A 1 104 ? -12.289 -4.836 2.162 1.00 93.12 104 ARG A CA 1
ATOM 792 C C . ARG A 1 104 ? -11.905 -3.392 2.454 1.00 93.12 104 ARG A C 1
ATOM 794 O O . ARG A 1 104 ? -12.697 -2.686 3.061 1.00 93.12 104 ARG A O 1
ATOM 801 N N . ALA A 1 105 ? -10.733 -2.957 1.993 1.00 92.44 105 ALA A N 1
ATOM 802 C CA . ALA A 1 105 ? -10.314 -1.565 2.100 1.00 92.44 105 ALA A CA 1
ATOM 803 C C . ALA A 1 105 ? -11.309 -0.625 1.389 1.00 92.44 105 ALA A C 1
ATOM 805 O O . ALA A 1 105 ? -11.780 0.332 1.999 1.00 92.44 105 ALA A O 1
ATOM 806 N N . LEU A 1 106 ? -11.708 -0.951 0.153 1.00 90.94 106 LEU A N 1
ATOM 807 C CA . LEU A 1 106 ? -12.731 -0.204 -0.589 1.00 90.94 106 LEU A CA 1
ATOM 808 C C . LEU A 1 106 ? -14.094 -0.224 0.111 1.00 90.94 106 LEU A C 1
ATOM 810 O O . LEU A 1 106 ? -14.713 0.823 0.254 1.00 90.94 106 LEU A O 1
ATOM 814 N N . ALA A 1 107 ? -14.534 -1.379 0.621 1.00 92.06 107 ALA A N 1
ATOM 815 C CA . ALA A 1 107 ? -15.799 -1.476 1.350 1.00 92.06 107 ALA A CA 1
ATOM 816 C C . ALA A 1 107 ? -15.825 -0.587 2.610 1.00 92.06 107 ALA A C 1
ATOM 818 O O . ALA A 1 107 ? -16.862 -0.012 2.944 1.00 92.06 107 ALA A O 1
ATOM 819 N N . ILE A 1 108 ? -14.690 -0.445 3.305 1.00 91.44 108 ILE A N 1
ATOM 820 C CA . ILE A 1 108 ? -14.564 0.483 4.439 1.00 91.44 108 ILE A CA 1
ATOM 821 C C . ILE A 1 108 ? -14.638 1.937 3.950 1.00 91.44 108 ILE A C 1
ATOM 823 O O . ILE A 1 108 ? -15.337 2.736 4.565 1.00 91.44 108 ILE A O 1
ATOM 827 N N . ALA A 1 109 ? -13.993 2.282 2.833 1.00 89.31 109 ALA A N 1
ATOM 828 C CA . ALA A 1 109 ? -14.052 3.632 2.267 1.00 89.31 109 ALA A CA 1
ATOM 829 C C . ALA A 1 109 ? -15.456 4.022 1.769 1.00 89.31 109 ALA A C 1
ATOM 831 O O . ALA A 1 109 ? -15.929 5.121 2.052 1.00 89.31 109 ALA A O 1
ATOM 832 N N . GLU A 1 110 ? -16.170 3.113 1.101 1.00 88.94 110 GLU A N 1
ATOM 833 C CA . GLU A 1 110 ? -17.578 3.319 0.727 1.00 88.94 110 GLU A CA 1
ATOM 834 C C . GLU A 1 110 ? -18.448 3.581 1.957 1.00 88.94 110 GLU A C 1
ATOM 836 O O . GLU A 1 110 ? -19.368 4.398 1.935 1.00 88.94 110 GLU A O 1
ATOM 841 N N . ARG A 1 111 ? -18.149 2.887 3.055 1.00 87.56 111 ARG A N 1
ATOM 842 C CA . ARG A 1 111 ? -18.844 3.080 4.318 1.00 87.56 111 ARG A CA 1
ATOM 843 C C . ARG A 1 111 ? -18.524 4.437 4.945 1.00 87.56 111 ARG A C 1
ATOM 845 O O . ARG A 1 111 ? -19.457 5.086 5.403 1.00 87.56 111 ARG A O 1
ATOM 852 N N . MET A 1 112 ? -17.265 4.884 4.921 1.00 88.69 112 MET A N 1
ATOM 853 C CA . MET A 1 112 ? -16.890 6.243 5.342 1.00 88.69 112 MET A CA 1
ATOM 854 C C . MET A 1 112 ? -17.698 7.294 4.575 1.00 88.69 112 MET A C 1
ATOM 856 O O . MET A 1 112 ? -18.274 8.186 5.190 1.00 88.69 112 MET A O 1
ATOM 860 N N . ALA A 1 113 ? -17.829 7.129 3.254 1.00 86.00 113 ALA A N 1
ATOM 861 C CA . ALA A 1 113 ? -18.613 8.032 2.417 1.00 86.00 113 ALA A CA 1
ATOM 862 C C . ALA A 1 113 ? -20.102 8.065 2.812 1.00 86.00 113 ALA A C 1
ATOM 864 O O . ALA A 1 113 ? -20.693 9.138 2.873 1.00 86.00 113 ALA A O 1
ATOM 865 N N . ARG A 1 114 ? -20.706 6.913 3.147 1.00 86.31 114 ARG A N 1
ATOM 866 C CA . ARG A 1 114 ? -22.096 6.847 3.654 1.00 86.31 114 ARG A CA 1
ATOM 867 C C . ARG A 1 114 ? -22.281 7.502 5.023 1.00 86.31 114 ARG A C 1
ATOM 869 O O . ARG A 1 114 ? -23.399 7.869 5.358 1.00 86.31 114 ARG A O 1
ATOM 876 N N . GLN A 1 115 ? -21.216 7.596 5.812 1.00 82.69 115 GLN A N 1
ATOM 877 C CA . GLN A 1 115 ? -21.209 8.266 7.114 1.00 82.69 115 GLN A CA 1
ATOM 878 C C . GLN A 1 115 ? -20.760 9.729 7.016 1.00 82.69 115 GLN A C 1
ATOM 880 O O . GLN A 1 115 ? -20.494 10.343 8.042 1.00 82.69 115 GLN A O 1
ATOM 885 N N . GLU A 1 116 ? -20.634 10.270 5.799 1.00 84.19 116 GLU A N 1
ATOM 886 C CA . GLU A 1 116 ? -20.166 11.638 5.541 1.00 84.19 116 GLU A CA 1
ATOM 887 C C . GLU A 1 116 ? -18.767 11.930 6.124 1.00 84.19 116 GLU A C 1
ATOM 889 O O . GLU A 1 116 ? -18.366 13.080 6.302 1.00 84.19 116 GLU A O 1
ATOM 894 N N . VAL A 1 117 ? -17.972 10.881 6.367 1.00 81.25 117 VAL A N 1
ATOM 895 C CA . VAL A 1 117 ? -16.575 10.995 6.790 1.00 81.25 117 VAL A CA 1
ATOM 896 C C . VAL A 1 117 ? -15.710 11.094 5.539 1.00 81.25 117 VAL A C 1
ATOM 898 O O . VAL A 1 117 ? -15.447 10.099 4.860 1.00 81.25 117 VAL A O 1
ATOM 901 N N . ALA A 1 118 ? -15.266 12.309 5.222 1.00 80.25 118 ALA A N 1
ATOM 902 C CA . ALA A 1 118 ? -14.427 12.559 4.057 1.00 80.25 118 ALA A CA 1
ATOM 903 C C . ALA A 1 118 ? -13.060 11.851 4.189 1.00 80.25 118 ALA A C 1
ATOM 905 O O . ALA A 1 118 ? -12.377 12.038 5.200 1.00 80.25 118 ALA A O 1
ATOM 906 N N . PRO A 1 119 ? -12.623 11.068 3.183 1.00 82.81 119 PRO A N 1
ATOM 907 C CA . PRO A 1 119 ? -11.260 10.550 3.126 1.00 82.81 119 PRO A CA 1
ATOM 908 C C . PRO A 1 119 ? -10.236 11.690 3.137 1.00 82.81 119 PRO A C 1
ATOM 910 O O . PRO A 1 119 ? -10.429 12.715 2.485 1.00 82.81 119 PRO A O 1
ATOM 913 N N . ASN A 1 120 ? -9.123 11.493 3.841 1.00 84.25 120 ASN A N 1
ATOM 914 C CA . ASN A 1 120 ? -7.958 12.379 3.775 1.00 84.25 120 ASN A CA 1
ATOM 915 C C . ASN A 1 120 ? -6.833 11.745 2.940 1.00 84.25 120 ASN A C 1
ATOM 917 O O . ASN A 1 120 ? -6.917 10.582 2.539 1.00 84.25 120 ASN A O 1
ATOM 921 N N . ASP A 1 121 ? -5.737 12.479 2.743 1.00 80.00 121 ASP A N 1
ATOM 922 C CA . ASP A 1 121 ? -4.575 12.018 1.968 1.00 80.00 121 ASP A CA 1
ATOM 923 C C . ASP A 1 121 ? -4.007 10.679 2.467 1.00 80.00 121 ASP A C 1
ATOM 925 O O . ASP A 1 121 ? -3.559 9.848 1.669 1.00 80.00 121 ASP A O 1
ATOM 929 N N . PHE A 1 122 ? -4.058 10.436 3.783 1.00 81.94 122 PHE A N 1
ATOM 930 C CA . PHE A 1 122 ? -3.638 9.168 4.384 1.00 81.94 122 PHE A CA 1
ATOM 931 C C . PHE A 1 122 ? -4.578 8.021 4.008 1.00 81.94 122 PHE A C 1
ATOM 933 O O . PHE A 1 122 ? -4.107 6.943 3.647 1.00 81.94 122 PHE A O 1
ATOM 940 N N . THR A 1 123 ? -5.892 8.258 4.041 1.00 85.75 123 THR A N 1
ATOM 941 C CA . THR A 1 123 ? -6.916 7.284 3.640 1.00 85.75 123 THR A CA 1
ATOM 942 C C . THR A 1 123 ? -6.734 6.905 2.172 1.00 85.75 123 THR A C 1
ATOM 944 O O . THR A 1 123 ? -6.634 5.722 1.848 1.00 85.75 123 THR A O 1
ATOM 947 N N . SER A 1 124 ? -6.610 7.900 1.291 1.00 83.50 124 SER A N 1
ATOM 948 C CA . SER A 1 124 ? -6.412 7.688 -0.147 1.00 83.50 124 SER A CA 1
ATOM 949 C C . SER A 1 124 ? -5.111 6.943 -0.441 1.00 83.50 124 SER A C 1
ATOM 951 O O . SER A 1 124 ? -5.102 5.983 -1.211 1.00 83.50 124 SER A O 1
ATOM 953 N N . SER A 1 125 ? -4.016 7.310 0.233 1.00 83.31 125 SER A N 1
ATOM 954 C CA . SER A 1 125 ? -2.732 6.612 0.096 1.00 83.31 125 SER A CA 1
ATOM 955 C C . SER A 1 125 ? -2.817 5.153 0.564 1.00 83.31 125 SER A C 1
ATOM 957 O O . SER A 1 125 ? -2.274 4.262 -0.091 1.00 83.31 125 SER A O 1
ATOM 959 N N . ALA A 1 126 ? -3.526 4.883 1.665 1.00 86.75 126 ALA A N 1
ATOM 960 C CA . ALA A 1 126 ? -3.725 3.527 2.172 1.00 86.75 126 ALA A CA 1
ATOM 961 C C . ALA A 1 126 ? -4.596 2.677 1.226 1.00 86.75 126 ALA A C 1
ATOM 963 O O . ALA A 1 126 ? -4.276 1.511 0.991 1.00 86.75 126 ALA A O 1
ATOM 964 N N . LEU A 1 127 ? -5.640 3.259 0.623 1.00 88.62 127 LEU A N 1
ATOM 965 C CA . LEU A 1 127 ? -6.476 2.592 -0.385 1.00 88.62 127 LEU A CA 1
ATOM 966 C C . LEU A 1 127 ? -5.685 2.230 -1.644 1.00 88.62 127 LEU A C 1
ATOM 968 O O . LEU A 1 127 ? -5.777 1.101 -2.128 1.00 88.62 127 LEU A O 1
ATOM 972 N N . LEU A 1 128 ? -4.865 3.153 -2.146 1.00 84.75 128 LEU A N 1
ATOM 973 C CA . LEU A 1 128 ? -4.020 2.911 -3.315 1.00 84.75 128 LEU A CA 1
ATOM 974 C C . LEU A 1 128 ? -2.962 1.842 -3.042 1.00 84.75 128 LEU A C 1
ATOM 976 O O . LEU A 1 128 ? -2.758 0.955 -3.868 1.00 84.75 128 LEU A O 1
ATOM 980 N N . ASN A 1 129 ? -2.346 1.858 -1.858 1.00 83.25 129 ASN A N 1
ATOM 981 C CA . ASN A 1 129 ? -1.430 0.801 -1.435 1.00 83.25 129 ASN A CA 1
ATOM 982 C C . ASN A 1 129 ? -2.146 -0.558 -1.315 1.00 83.25 129 ASN A C 1
ATOM 984 O O . ASN A 1 129 ? -1.599 -1.586 -1.715 1.00 83.25 129 ASN A O 1
ATOM 988 N N . ALA A 1 130 ? -3.389 -0.578 -0.818 1.00 88.00 130 ALA A N 1
ATOM 989 C CA . ALA A 1 130 ? -4.192 -1.796 -0.771 1.00 88.00 130 ALA A CA 1
ATOM 990 C C . ALA A 1 130 ? -4.439 -2.357 -2.174 1.00 88.00 130 ALA A C 1
ATOM 992 O O . ALA A 1 130 ? -4.232 -3.550 -2.390 1.00 88.00 130 ALA A O 1
ATOM 993 N N . CYS A 1 131 ? -4.825 -1.501 -3.124 1.00 87.00 131 CYS A N 1
ATOM 994 C CA . CYS A 1 131 ? -5.051 -1.886 -4.515 1.00 87.00 131 CYS A CA 1
ATOM 995 C C . CYS A 1 131 ? -3.764 -2.385 -5.183 1.00 87.00 131 CYS A C 1
ATOM 997 O O . CYS A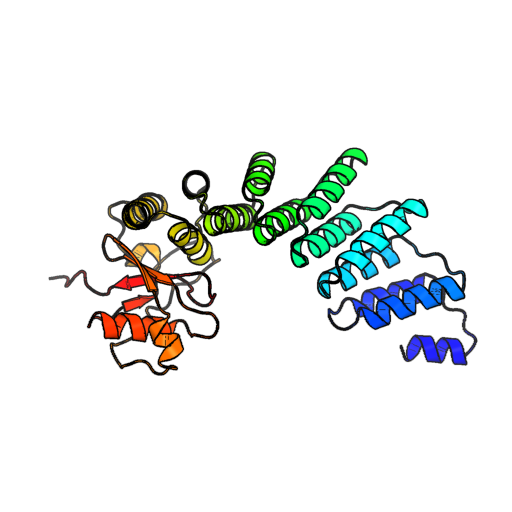 1 131 ? -3.784 -3.431 -5.829 1.00 87.00 131 CYS A O 1
ATOM 999 N N . ALA A 1 132 ? -2.632 -1.713 -4.947 1.00 81.19 132 ALA A N 1
ATOM 1000 C CA . ALA A 1 132 ? -1.332 -2.127 -5.466 1.00 81.19 132 ALA A CA 1
ATOM 1001 C C . ALA A 1 132 ? -0.911 -3.510 -4.961 1.00 81.19 132 ALA A C 1
ATOM 1003 O O . ALA A 1 132 ? -0.596 -4.395 -5.754 1.00 81.19 132 ALA A O 1
ATOM 1004 N N . ARG A 1 133 ? -0.991 -3.743 -3.647 1.00 81.56 133 ARG A N 1
ATOM 1005 C CA . ARG A 1 133 ? -0.680 -5.051 -3.040 1.00 81.56 133 ARG A CA 1
ATOM 1006 C C . ARG A 1 133 ? -1.693 -6.133 -3.416 1.00 81.56 133 ARG A C 1
ATOM 1008 O O . ARG A 1 133 ? -1.371 -7.315 -3.379 1.00 81.56 133 ARG A O 1
ATOM 1015 N N . GLY A 1 134 ? -2.913 -5.726 -3.747 1.00 83.12 134 GLY A N 1
ATOM 1016 C CA . GLY A 1 134 ? -4.017 -6.580 -4.162 1.00 83.12 134 GLY A CA 1
ATOM 1017 C C . GLY A 1 134 ? -4.083 -6.888 -5.660 1.00 83.12 134 GLY A C 1
ATOM 1018 O O . GLY A 1 134 ? -5.019 -7.572 -6.069 1.00 83.12 134 GLY A O 1
ATOM 1019 N N . ALA A 1 135 ? -3.138 -6.373 -6.457 1.00 80.06 135 ALA A N 1
ATOM 1020 C CA . ALA A 1 135 ? -3.130 -6.439 -7.923 1.00 80.06 135 ALA A CA 1
ATOM 1021 C C . ALA A 1 135 ? -4.400 -5.871 -8.603 1.00 80.06 135 ALA A C 1
ATOM 1023 O O . ALA A 1 135 ? -4.718 -6.229 -9.736 1.00 80.06 135 ALA A O 1
ATOM 1024 N N . ALA A 1 136 ? -5.114 -4.964 -7.930 1.00 86.31 136 ALA A N 1
ATOM 1025 C CA . ALA A 1 136 ? -6.315 -4.295 -8.433 1.00 86.31 136 ALA A CA 1
ATOM 1026 C C . ALA A 1 136 ? -5.947 -2.952 -9.075 1.00 86.31 136 ALA A C 1
ATOM 1028 O O . ALA A 1 136 ? -6.185 -1.877 -8.521 1.00 86.31 136 ALA A O 1
ATOM 1029 N N . TRP A 1 137 ? -5.258 -3.020 -10.212 1.00 84.69 137 TRP A N 1
ATOM 1030 C CA . TRP A 1 137 ? -4.743 -1.841 -10.911 1.00 84.69 137 TRP A CA 1
ATOM 1031 C C . TRP A 1 137 ? -5.863 -0.945 -11.460 1.00 84.69 137 TRP A C 1
ATOM 1033 O O . TRP A 1 137 ? -5.733 0.272 -11.441 1.00 84.69 137 TRP A O 1
ATOM 1043 N N . ASP A 1 138 ? -6.978 -1.532 -11.884 1.00 87.06 138 ASP A N 1
ATOM 1044 C CA . ASP A 1 138 ? -8.188 -0.849 -12.340 1.00 87.06 138 ASP A CA 1
ATOM 1045 C C . ASP A 1 138 ? -8.821 -0.004 -11.225 1.00 87.06 138 ASP A C 1
ATOM 1047 O O . ASP A 1 138 ? -9.101 1.181 -11.412 1.00 87.06 138 ASP A O 1
ATOM 1051 N N . ALA A 1 139 ? -8.959 -0.583 -10.031 1.00 86.50 139 ALA A N 1
ATOM 1052 C CA . ALA A 1 139 ? -9.429 0.131 -8.851 1.00 86.50 139 ALA A CA 1
ATOM 1053 C C . ALA A 1 139 ? -8.441 1.225 -8.414 1.00 86.50 139 ALA A C 1
ATOM 1055 O O . ALA A 1 139 ? -8.863 2.312 -8.019 1.00 86.50 139 ALA A O 1
ATOM 1056 N N . ALA A 1 140 ? -7.130 0.971 -8.517 1.00 86.25 140 ALA A N 1
ATOM 1057 C CA . ALA A 1 140 ? -6.107 1.969 -8.210 1.00 86.25 140 ALA A CA 1
ATOM 1058 C C . ALA A 1 140 ? -6.191 3.192 -9.140 1.00 86.25 140 ALA A C 1
ATOM 1060 O O . ALA A 1 140 ? -6.065 4.319 -8.668 1.00 86.25 140 ALA A O 1
ATOM 1061 N N . LEU A 1 141 ? -6.441 2.985 -10.437 1.00 84.62 141 LEU A N 1
ATOM 1062 C CA . LEU A 1 141 ? -6.636 4.070 -11.405 1.00 84.62 141 LEU A CA 1
ATOM 1063 C C . LEU A 1 141 ? -7.895 4.879 -11.101 1.00 84.62 141 LEU A C 1
ATOM 1065 O O . LEU A 1 141 ? -7.821 6.098 -11.000 1.00 84.62 141 LEU A O 1
ATOM 1069 N N . ALA A 1 142 ? -9.024 4.204 -10.870 1.00 86.38 142 ALA A N 1
ATOM 1070 C CA . ALA A 1 142 ? -10.276 4.879 -10.535 1.00 86.38 142 ALA A CA 1
ATOM 1071 C C . ALA A 1 142 ? -10.150 5.731 -9.258 1.00 86.38 142 ALA A C 1
ATOM 1073 O O . ALA A 1 142 ? -10.666 6.846 -9.195 1.00 86.38 142 ALA A O 1
ATOM 1074 N N . LEU A 1 143 ? -9.433 5.229 -8.245 1.00 84.25 143 LEU A N 1
ATOM 1075 C CA . LEU A 1 143 ? -9.134 5.985 -7.027 1.00 84.25 143 LEU A CA 1
ATOM 1076 C C . LEU A 1 143 ? -8.222 7.187 -7.290 1.00 84.25 143 LEU A C 1
ATOM 1078 O O . LEU A 1 143 ? -8.425 8.242 -6.693 1.00 84.25 143 LEU A O 1
ATOM 1082 N N . LEU A 1 144 ? -7.217 7.030 -8.154 1.00 83.75 144 LEU A N 1
ATOM 1083 C CA . LEU A 1 144 ? -6.303 8.106 -8.523 1.00 83.75 144 LEU A CA 1
ATOM 1084 C C . LEU A 1 144 ? -7.029 9.230 -9.277 1.00 83.75 144 LEU A C 1
ATOM 1086 O O . LEU A 1 144 ? -6.819 10.395 -8.952 1.00 83.75 144 LEU A O 1
ATOM 1090 N N . ASP A 1 145 ? -7.920 8.882 -10.209 1.00 82.88 145 ASP A N 1
ATOM 1091 C CA . ASP A 1 145 ? -8.746 9.835 -10.964 1.00 82.88 145 ASP A CA 1
ATOM 1092 C C . ASP A 1 145 ? -9.760 10.561 -10.068 1.00 82.88 145 ASP A C 1
ATOM 1094 O O . ASP A 1 145 ? -10.074 11.731 -10.287 1.00 82.88 145 ASP A O 1
ATOM 1098 N N . ALA A 1 146 ? -10.255 9.884 -9.028 1.00 80.25 146 ALA A N 1
ATOM 1099 C CA . ALA A 1 146 ? -11.136 10.480 -8.028 1.00 80.25 146 ALA A CA 1
ATOM 1100 C C . ALA A 1 146 ? -10.397 11.389 -7.027 1.00 80.25 146 ALA A C 1
ATOM 1102 O O . ALA A 1 146 ? -11.041 12.159 -6.311 1.00 80.25 146 ALA A O 1
ATOM 1103 N N . CYS A 1 147 ? -9.062 11.319 -6.947 1.00 75.19 147 CYS A N 1
ATOM 1104 C CA . CYS A 1 147 ? -8.280 12.175 -6.060 1.00 75.19 147 CYS A CA 1
ATOM 1105 C C . CYS A 1 147 ? -8.037 13.548 -6.713 1.00 75.19 147 CYS A C 1
ATOM 1107 O O . CYS A 1 147 ? -7.367 13.622 -7.740 1.00 75.19 147 CYS A O 1
ATOM 1109 N N . PRO A 1 148 ? -8.488 14.663 -6.107 1.00 69.94 148 PRO A N 1
ATOM 1110 C CA . PRO A 1 148 ? -8.287 15.999 -6.673 1.00 69.94 148 PRO A CA 1
ATOM 1111 C C . PRO A 1 148 ? -6.813 16.437 -6.663 1.00 69.94 148 PRO A C 1
ATOM 1113 O O . PRO A 1 148 ? -6.399 17.216 -7.519 1.00 69.94 148 PRO A O 1
ATOM 1116 N N . GLN A 1 149 ? -6.017 15.940 -5.707 1.00 71.12 149 GLN A N 1
ATOM 1117 C CA . GLN A 1 149 ? -4.564 16.132 -5.648 1.00 71.12 149 GLN A CA 1
ATOM 1118 C C . GLN A 1 149 ? -3.852 14.810 -5.329 1.00 71.12 149 GLN A C 1
ATOM 1120 O O . GLN A 1 149 ? -3.564 14.516 -4.168 1.00 71.12 149 GLN A O 1
ATOM 1125 N N . PRO A 1 150 ? -3.581 13.976 -6.345 1.00 72.25 150 PRO A N 1
ATOM 1126 C CA . PRO A 1 150 ? -2.878 12.721 -6.143 1.00 72.25 150 PRO A CA 1
ATOM 1127 C C . PRO A 1 150 ? -1.434 12.975 -5.699 1.00 72.25 150 PRO A C 1
ATOM 1129 O O . PRO A 1 150 ? -0.662 13.676 -6.357 1.00 72.25 150 PRO A O 1
ATOM 1132 N N . THR A 1 151 ? -1.064 12.390 -4.562 1.00 74.50 151 THR A N 1
ATOM 1133 C CA . THR A 1 151 ? 0.291 12.478 -4.012 1.00 74.50 151 THR A CA 1
ATOM 1134 C C . THR A 1 151 ? 1.291 11.698 -4.880 1.00 74.50 151 THR A C 1
ATOM 1136 O O . THR A 1 151 ? 0.916 10.766 -5.593 1.00 74.50 151 THR A O 1
ATOM 1139 N N . PRO A 1 152 ? 2.601 11.992 -4.812 1.00 74.00 152 PRO A N 1
ATOM 1140 C CA . PRO A 1 152 ? 3.605 11.186 -5.513 1.00 74.00 152 PRO A CA 1
ATOM 1141 C C . PRO A 1 152 ? 3.540 9.694 -5.144 1.00 74.00 152 PRO A C 1
ATOM 1143 O O . PRO A 1 152 ? 3.709 8.832 -6.003 1.00 74.00 152 PRO A O 1
ATOM 1146 N N . SER A 1 153 ? 3.220 9.377 -3.882 1.00 72.81 153 SER A N 1
ATOM 1147 C CA . SER A 1 153 ? 3.015 8.000 -3.419 1.00 72.81 153 SER A CA 1
ATOM 1148 C C . SER A 1 153 ? 1.777 7.337 -4.028 1.00 72.81 153 SER A C 1
ATOM 1150 O O . SER A 1 153 ? 1.797 6.132 -4.264 1.00 72.81 153 SER A O 1
ATOM 1152 N N . ALA A 1 154 ? 0.722 8.108 -4.309 1.00 76.38 154 ALA A N 1
ATOM 1153 C CA . ALA A 1 154 ? -0.482 7.631 -4.983 1.00 76.38 154 ALA A CA 1
ATOM 1154 C C . ALA A 1 154 ? -0.179 7.178 -6.421 1.00 76.38 154 ALA A C 1
ATOM 1156 O O . ALA A 1 154 ? -0.506 6.051 -6.802 1.00 76.38 154 ALA A O 1
ATOM 1157 N N . TYR A 1 155 ? 0.531 8.017 -7.181 1.00 77.50 155 TYR A N 1
ATOM 1158 C CA . TYR A 1 155 ? 1.000 7.667 -8.522 1.00 77.50 155 TYR A CA 1
ATOM 1159 C C . TYR A 1 155 ? 1.938 6.459 -8.512 1.00 77.50 155 TYR A C 1
ATOM 1161 O O . TYR A 1 155 ? 1.786 5.558 -9.335 1.00 77.50 155 TYR A O 1
ATOM 1169 N N . ALA A 1 156 ? 2.877 6.411 -7.564 1.00 77.56 156 ALA A N 1
ATOM 1170 C CA . ALA A 1 156 ? 3.813 5.299 -7.441 1.00 77.56 156 ALA A CA 1
ATOM 1171 C C . ALA A 1 156 ? 3.093 3.960 -7.193 1.00 77.56 156 ALA A C 1
ATOM 1173 O O . ALA A 1 156 ? 3.386 2.957 -7.847 1.00 77.56 156 ALA A O 1
ATOM 1174 N N . ALA A 1 157 ? 2.108 3.948 -6.289 1.00 78.56 157 ALA A N 1
ATOM 1175 C CA . ALA A 1 157 ? 1.312 2.760 -5.997 1.00 78.56 157 ALA A CA 1
ATOM 1176 C C . ALA A 1 157 ? 0.517 2.287 -7.226 1.00 78.56 157 ALA A C 1
ATOM 1178 O O . ALA A 1 157 ? 0.571 1.105 -7.566 1.00 78.56 157 ALA A O 1
ATOM 1179 N N . ALA A 1 158 ? -0.161 3.201 -7.929 1.00 82.81 158 ALA A N 1
ATOM 1180 C CA . ALA A 1 158 ? -0.917 2.877 -9.140 1.00 82.81 158 ALA A CA 1
ATOM 1181 C C . ALA A 1 158 ? -0.011 2.371 -10.278 1.00 82.81 158 ALA A C 1
ATOM 1183 O O . ALA A 1 158 ? -0.343 1.394 -10.950 1.00 82.81 158 ALA A O 1
ATOM 1184 N N . LEU A 1 159 ? 1.167 2.980 -10.454 1.00 79.94 159 LEU A N 1
ATOM 1185 C CA . LEU A 1 159 ? 2.140 2.582 -11.471 1.00 79.94 159 LEU A CA 1
ATOM 1186 C C . LEU A 1 159 ? 2.730 1.194 -11.185 1.00 79.94 159 LEU A C 1
ATOM 1188 O O . LEU A 1 159 ? 2.849 0.382 -12.104 1.00 79.94 159 LEU A O 1
ATOM 1192 N N . SER A 1 160 ? 3.046 0.889 -9.920 1.00 77.94 160 SER A N 1
ATOM 1193 C CA . SER A 1 160 ? 3.487 -0.457 -9.534 1.00 77.94 160 SER A CA 1
ATOM 1194 C C . SER A 1 160 ? 2.382 -1.486 -9.760 1.00 77.94 160 SER A C 1
ATOM 1196 O O . SER A 1 160 ? 2.655 -2.529 -10.343 1.00 77.94 160 SER A O 1
ATOM 1198 N N . ALA A 1 161 ? 1.138 -1.175 -9.375 1.00 81.94 161 ALA A N 1
ATOM 1199 C CA . ALA A 1 161 ? -0.011 -2.060 -9.571 1.00 81.94 161 ALA A CA 1
ATOM 1200 C C . ALA A 1 161 ? -0.218 -2.409 -11.053 1.00 81.94 161 ALA A C 1
ATOM 1202 O O . ALA A 1 161 ? -0.346 -3.578 -11.411 1.00 81.94 161 ALA A O 1
ATOM 1203 N N . ALA A 1 162 ? -0.218 -1.390 -11.919 1.00 82.69 162 ALA A N 1
ATOM 1204 C CA . ALA A 1 162 ? -0.389 -1.558 -13.357 1.00 82.69 162 ALA A CA 1
ATOM 1205 C C . ALA A 1 162 ? 0.793 -2.310 -13.992 1.00 82.69 162 ALA A C 1
ATOM 1207 O O . ALA A 1 162 ? 0.587 -3.174 -14.844 1.00 82.69 162 ALA A O 1
ATOM 1208 N N . GLY A 1 163 ? 2.024 -2.026 -13.551 1.00 77.06 163 GLY A N 1
ATOM 1209 C CA . GLY A 1 163 ? 3.225 -2.727 -14.000 1.00 77.06 163 GLY A CA 1
ATOM 1210 C C . GLY A 1 163 ? 3.218 -4.211 -13.632 1.00 77.06 163 GLY A C 1
ATOM 1211 O O . GLY A 1 163 ? 3.433 -5.058 -14.498 1.00 77.06 163 GLY A O 1
ATOM 1212 N N . ASP A 1 164 ? 2.908 -4.539 -12.378 1.00 76.44 164 ASP A N 1
ATOM 1213 C CA . ASP A 1 164 ? 2.863 -5.924 -11.898 1.00 76.44 164 ASP A CA 1
ATOM 1214 C C . ASP A 1 164 ? 1.700 -6.719 -12.526 1.00 76.44 164 ASP A C 1
ATOM 1216 O O . ASP A 1 164 ? 1.816 -7.928 -12.727 1.00 76.44 164 ASP A O 1
ATOM 1220 N N . ALA A 1 165 ? 0.610 -6.046 -12.913 1.00 80.50 165 ALA A N 1
ATOM 1221 C CA . ALA A 1 165 ? -0.510 -6.644 -13.643 1.00 80.50 165 ALA A CA 1
ATOM 1222 C C . ALA A 1 165 ? -0.294 -6.757 -15.168 1.00 80.50 165 ALA A C 1
ATOM 1224 O O . ALA A 1 165 ? -1.143 -7.310 -15.866 1.00 80.50 165 ALA A O 1
ATOM 1225 N N . GLY A 1 166 ? 0.810 -6.226 -15.708 1.00 79.25 166 GLY A N 1
ATOM 1226 C CA . GLY A 1 166 ? 1.074 -6.209 -17.153 1.00 79.25 166 GLY A CA 1
ATOM 1227 C C . GLY A 1 166 ? 0.240 -5.194 -17.947 1.00 79.25 166 GLY A C 1
ATOM 1228 O O . GLY A 1 166 ? 0.289 -5.186 -19.177 1.00 79.25 166 GLY A O 1
ATOM 1229 N N . ALA A 1 167 ? -0.493 -4.305 -17.271 1.00 84.50 167 ALA A N 1
ATOM 1230 C CA . ALA A 1 167 ? -1.280 -3.227 -17.868 1.00 84.50 167 ALA A CA 1
ATOM 1231 C C . ALA A 1 167 ? -0.377 -2.043 -18.273 1.00 84.50 167 ALA A C 1
ATOM 1233 O O . ALA A 1 167 ? -0.509 -0.919 -17.783 1.00 84.50 167 ALA A O 1
ATOM 1234 N N . TRP A 1 168 ? 0.585 -2.302 -19.163 1.00 81.69 168 TRP A N 1
ATOM 1235 C CA . TRP A 1 168 ? 1.613 -1.334 -19.555 1.00 81.69 168 TRP A CA 1
ATOM 1236 C C . TRP A 1 168 ? 1.028 -0.092 -20.253 1.00 81.69 168 TRP A C 1
ATOM 1238 O O . TRP A 1 168 ? 1.538 1.007 -20.072 1.00 81.69 168 TRP A O 1
ATOM 1248 N N . GLU A 1 169 ? -0.077 -0.203 -20.991 1.00 83.75 169 GLU A N 1
ATOM 1249 C CA . GLU A 1 169 ? -0.721 0.967 -21.613 1.00 83.75 169 GLU A CA 1
ATOM 1250 C C . GLU A 1 169 ? -1.225 1.965 -20.562 1.00 83.75 169 GLU A C 1
ATOM 1252 O O . GLU A 1 169 ? -0.980 3.170 -20.669 1.00 83.75 169 GLU A O 1
ATOM 1257 N N . ALA A 1 170 ? -1.860 1.458 -19.503 1.00 84.00 170 ALA A N 1
ATOM 1258 C CA . ALA A 1 170 ? -2.329 2.276 -18.392 1.00 84.00 170 ALA A CA 1
ATOM 1259 C C . ALA A 1 170 ? -1.157 2.871 -17.598 1.00 84.00 170 ALA A C 1
ATOM 1261 O O . ALA A 1 170 ? -1.149 4.059 -17.286 1.00 84.00 170 ALA A O 1
ATOM 1262 N N . ALA A 1 171 ? -0.118 2.075 -17.341 1.00 80.56 171 ALA A N 1
ATOM 1263 C CA . ALA A 1 171 ? 1.111 2.550 -16.710 1.00 80.56 171 ALA A CA 1
ATOM 1264 C C . ALA A 1 171 ? 1.818 3.652 -17.531 1.00 80.56 171 ALA A C 1
ATOM 1266 O O . ALA A 1 171 ? 2.330 4.619 -16.967 1.00 80.56 171 ALA A O 1
ATOM 1267 N N . LEU A 1 172 ? 1.802 3.565 -18.865 1.00 80.00 172 LEU A N 1
ATOM 1268 C CA . LEU A 1 172 ? 2.331 4.606 -19.749 1.00 80.00 172 LEU A CA 1
ATOM 1269 C C . LEU A 1 172 ? 1.493 5.891 -19.688 1.00 80.00 172 LEU A C 1
ATOM 1271 O O . LEU A 1 172 ? 2.054 6.990 -19.681 1.00 80.00 172 LEU A O 1
ATOM 1275 N N . ALA A 1 173 ? 0.164 5.770 -19.637 1.00 83.19 173 ALA A N 1
ATOM 1276 C CA . ALA A 1 173 ? -0.724 6.916 -19.454 1.00 83.19 173 ALA A CA 1
ATOM 1277 C C . ALA A 1 173 ? -0.444 7.630 -18.120 1.00 83.19 173 ALA A C 1
ATOM 1279 O O . ALA A 1 173 ? -0.281 8.853 -18.107 1.00 83.19 173 ALA A O 1
ATOM 1280 N N . LEU A 1 174 ? -0.263 6.868 -17.035 1.00 80.06 174 LEU A N 1
ATOM 1281 C CA . LEU A 1 174 ? 0.124 7.397 -15.725 1.00 80.06 174 LEU A CA 1
ATOM 1282 C C . LEU A 1 174 ? 1.460 8.143 -15.766 1.00 80.06 174 LEU A C 1
ATOM 1284 O O . LEU A 1 174 ? 1.558 9.250 -15.242 1.00 80.06 174 LEU A O 1
ATOM 1288 N N . LEU A 1 175 ? 2.481 7.593 -16.430 1.00 75.38 175 LEU A N 1
ATOM 1289 C CA . LEU A 1 175 ? 3.778 8.266 -16.574 1.00 75.38 175 LEU A CA 1
ATOM 1290 C C . LEU A 1 175 ? 3.661 9.613 -17.297 1.00 75.38 175 LEU A C 1
ATOM 1292 O O . LEU A 1 175 ? 4.310 10.584 -16.911 1.00 75.38 175 LEU A O 1
ATOM 1296 N N . ARG A 1 176 ? 2.811 9.702 -18.326 1.00 77.88 176 ARG A N 1
ATOM 1297 C CA . ARG A 1 176 ? 2.554 10.969 -19.030 1.00 77.88 176 ARG A CA 1
ATOM 1298 C C . ARG A 1 176 ? 1.836 11.979 -18.136 1.00 77.88 176 ARG A C 1
ATOM 1300 O O . ARG A 1 176 ? 2.197 13.154 -18.148 1.00 77.88 176 ARG A O 1
ATOM 1307 N N . GLN A 1 177 ? 0.866 11.528 -17.342 1.00 78.69 177 GLN A N 1
ATOM 1308 C CA . GLN A 1 177 ? 0.163 12.372 -16.373 1.00 78.69 177 GLN A CA 1
ATOM 1309 C C . GLN A 1 177 ? 1.119 12.895 -15.289 1.00 78.69 177 GLN A C 1
ATOM 1311 O O . GLN A 1 177 ? 1.129 14.092 -15.004 1.00 78.69 177 GLN A O 1
ATOM 1316 N N . MET A 1 178 ? 1.993 12.032 -14.760 1.00 74.56 178 MET A N 1
ATOM 1317 C CA . MET A 1 178 ? 3.047 12.414 -13.816 1.00 74.56 178 MET A CA 1
ATOM 1318 C C . MET A 1 178 ? 4.019 13.435 -14.419 1.00 74.56 178 MET A C 1
ATOM 1320 O O . MET A 1 178 ? 4.329 14.435 -13.772 1.00 74.56 178 MET A O 1
ATOM 1324 N N . ALA A 1 179 ? 4.466 13.228 -15.662 1.00 69.38 179 ALA A N 1
ATOM 1325 C CA . ALA A 1 179 ? 5.341 14.170 -16.360 1.00 69.38 179 ALA A CA 1
ATOM 1326 C C . ALA A 1 179 ? 4.674 15.547 -16.541 1.00 69.38 179 ALA A C 1
ATOM 1328 O O . ALA A 1 179 ? 5.296 16.574 -16.264 1.00 69.38 179 ALA A O 1
ATOM 1329 N N . GLY A 1 180 ? 3.388 15.580 -16.913 1.00 67.75 180 GLY A N 1
ATOM 1330 C CA . GLY A 1 180 ? 2.597 16.815 -16.982 1.00 67.75 180 GLY A CA 1
ATOM 1331 C C . GLY A 1 180 ? 2.455 17.523 -15.628 1.00 67.75 180 GLY A C 1
ATOM 1332 O O . GLY A 1 180 ? 2.516 18.750 -15.563 1.00 67.75 180 GLY A O 1
ATOM 1333 N N . ALA A 1 181 ? 2.355 16.756 -14.540 1.00 68.62 181 ALA A N 1
ATOM 1334 C CA . ALA A 1 181 ? 2.329 17.256 -13.165 1.00 68.62 181 ALA A CA 1
ATOM 1335 C C . ALA A 1 181 ? 3.722 17.599 -12.591 1.00 68.62 181 ALA A C 1
ATOM 1337 O O . ALA A 1 181 ? 3.820 17.987 -11.428 1.00 68.62 181 ALA A O 1
ATOM 1338 N N . ARG A 1 182 ? 4.801 17.472 -13.383 1.00 67.88 182 ARG A N 1
ATOM 1339 C CA . ARG A 1 182 ? 6.206 17.644 -12.955 1.00 67.88 182 ARG A CA 1
ATOM 1340 C C . ARG A 1 182 ? 6.620 16.718 -11.801 1.00 67.88 182 ARG A C 1
ATOM 1342 O O . ARG A 1 182 ? 7.481 17.066 -10.996 1.00 67.88 182 ARG A O 1
ATOM 1349 N N . LEU A 1 183 ? 6.027 15.526 -11.735 1.00 67.56 183 LEU A N 1
ATOM 1350 C CA . LEU A 1 183 ? 6.345 14.481 -10.763 1.00 67.56 183 LEU A CA 1
ATOM 1351 C C . LEU A 1 183 ? 7.187 13.384 -11.410 1.00 67.56 183 LEU A C 1
ATOM 1353 O O . LEU A 1 183 ? 6.810 12.829 -12.441 1.00 67.56 183 LEU A O 1
ATOM 1357 N N . MET A 1 184 ? 8.308 13.032 -10.784 1.00 63.44 184 MET A N 1
ATOM 1358 C CA . MET A 1 184 ? 9.212 11.997 -11.282 1.00 63.44 184 MET A CA 1
ATOM 1359 C C . MET A 1 184 ? 8.835 10.618 -10.735 1.00 63.44 184 MET A C 1
ATOM 1361 O O . MET A 1 184 ? 8.773 10.432 -9.521 1.00 63.44 184 MET A O 1
ATOM 1365 N N . ALA A 1 185 ? 8.624 9.644 -11.626 1.00 62.75 185 ALA A N 1
ATOM 1366 C CA . ALA A 1 185 ? 8.549 8.240 -11.231 1.00 62.75 185 ALA A CA 1
ATOM 1367 C C . ALA A 1 185 ? 9.926 7.763 -10.746 1.00 62.75 185 ALA A C 1
ATOM 1369 O O . ALA A 1 185 ? 10.950 8.028 -11.384 1.00 62.75 185 ALA A O 1
ATOM 1370 N N . THR A 1 186 ? 9.965 7.060 -9.618 1.00 63.38 186 THR A N 1
ATOM 1371 C CA . THR A 1 186 ? 11.193 6.463 -9.107 1.00 63.38 186 THR A CA 1
ATOM 1372 C C . THR A 1 186 ? 11.607 5.269 -9.969 1.00 63.38 186 THR A C 1
ATOM 1374 O O . THR A 1 186 ? 10.820 4.676 -10.714 1.00 63.38 186 THR A O 1
ATOM 1377 N N . GLY A 1 187 ? 12.883 4.887 -9.861 1.00 59.81 187 GLY A N 1
ATOM 1378 C CA . GLY A 1 187 ? 13.423 3.753 -10.612 1.00 59.81 187 GLY A CA 1
ATOM 1379 C C . GLY A 1 187 ? 12.686 2.438 -10.347 1.00 59.81 187 GLY A C 1
ATOM 1380 O O . GLY A 1 187 ? 12.660 1.606 -11.246 1.00 59.81 187 GLY A O 1
ATOM 1381 N N . VAL A 1 188 ? 12.067 2.290 -9.166 1.00 60.72 188 VAL A N 1
ATOM 1382 C CA . VAL A 1 188 ? 11.346 1.085 -8.726 1.00 60.72 188 VAL A CA 1
ATOM 1383 C C . VAL A 1 188 ? 10.045 0.896 -9.497 1.00 60.72 188 VAL A C 1
ATOM 1385 O O . VAL A 1 188 ? 9.757 -0.199 -9.983 1.00 60.72 188 VAL A O 1
ATOM 1388 N N . GLU A 1 189 ? 9.257 1.961 -9.631 1.00 66.25 189 GLU A N 1
ATOM 1389 C CA . GLU A 1 189 ? 7.976 1.870 -10.329 1.00 66.25 189 GLU A CA 1
ATOM 1390 C C . GLU A 1 189 ? 8.191 1.723 -11.834 1.00 66.25 189 GLU A C 1
ATOM 1392 O O . GLU A 1 189 ? 7.528 0.913 -12.485 1.00 66.25 189 GLU A O 1
ATOM 1397 N N . PHE A 1 190 ? 9.183 2.436 -12.380 1.00 68.81 190 PHE A N 1
ATOM 1398 C CA . PHE A 1 190 ? 9.495 2.356 -13.800 1.00 68.81 190 PHE A CA 1
ATOM 1399 C C . PHE A 1 190 ? 9.967 0.961 -14.225 1.00 68.81 190 PHE A C 1
ATOM 1401 O O . PHE A 1 190 ? 9.606 0.480 -15.299 1.00 68.81 190 PHE A O 1
ATOM 1408 N N . GLY A 1 191 ? 10.738 0.253 -13.399 1.00 68.69 191 GLY A N 1
ATOM 1409 C CA . GLY A 1 191 ? 11.121 -1.104 -13.767 1.00 68.69 191 GLY A CA 1
ATOM 1410 C C . GLY A 1 191 ? 10.063 -2.168 -13.468 1.00 68.69 191 GLY A C 1
ATOM 1411 O O . GLY A 1 191 ? 10.100 -3.208 -14.127 1.00 68.69 191 GLY A O 1
ATOM 1412 N N . SER A 1 192 ? 9.099 -1.937 -12.564 1.00 69.50 192 SER A N 1
ATOM 1413 C CA . SER A 1 192 ? 7.862 -2.745 -12.521 1.00 69.50 192 SER A CA 1
ATOM 1414 C C . SER A 1 192 ? 7.062 -2.585 -13.810 1.00 69.50 192 SER A C 1
ATOM 1416 O O . SER A 1 192 ? 6.685 -3.576 -14.433 1.00 69.50 192 SER A O 1
ATOM 1418 N N . PHE A 1 193 ? 6.923 -1.349 -14.282 1.00 76.19 193 PHE A N 1
ATOM 1419 C CA . PHE A 1 193 ? 6.329 -1.041 -15.576 1.00 76.19 193 PHE A CA 1
ATOM 1420 C C . PHE A 1 193 ? 7.036 -1.746 -16.750 1.00 76.19 193 PHE A C 1
ATOM 1422 O O . PHE A 1 193 ? 6.384 -2.427 -17.543 1.00 76.19 193 PHE A O 1
ATOM 1429 N N . LEU A 1 194 ? 8.371 -1.676 -16.833 1.00 74.50 194 LEU A N 1
ATOM 1430 C CA . LEU A 1 194 ? 9.124 -2.360 -17.892 1.00 74.50 194 LEU A CA 1
ATOM 1431 C C . LEU A 1 194 ? 9.002 -3.887 -17.833 1.00 74.50 194 LEU A C 1
ATOM 1433 O O . LEU A 1 194 ? 9.031 -4.532 -18.879 1.00 74.50 194 LEU A O 1
ATOM 1437 N N . ARG A 1 195 ? 8.873 -4.489 -16.643 1.00 74.62 195 ARG A N 1
ATOM 1438 C CA . ARG A 1 195 ? 8.645 -5.939 -16.528 1.00 74.62 195 ARG A CA 1
ATOM 1439 C C . ARG A 1 195 ? 7.297 -6.345 -17.112 1.00 74.62 195 ARG A C 1
ATOM 1441 O O . ARG A 1 195 ? 7.258 -7.323 -17.859 1.00 74.62 195 ARG A O 1
ATOM 1448 N N . GLY A 1 196 ? 6.246 -5.589 -16.794 1.00 74.38 196 GLY A N 1
ATOM 1449 C CA . GLY A 1 196 ? 4.890 -5.826 -17.288 1.00 74.38 196 GLY A CA 1
ATOM 1450 C C . GLY A 1 196 ? 4.726 -5.615 -18.794 1.00 74.38 196 GLY A C 1
ATOM 1451 O O . GLY A 1 196 ? 3.831 -6.195 -19.402 1.00 74.38 196 GLY A O 1
ATOM 1452 N N . ALA A 1 197 ? 5.599 -4.820 -19.415 1.00 80.50 197 ALA A N 1
ATOM 1453 C CA . ALA A 1 197 ? 5.539 -4.545 -20.843 1.00 80.50 197 ALA A CA 1
ATOM 1454 C C . ALA A 1 197 ? 6.092 -5.696 -21.717 1.00 80.50 197 ALA A C 1
ATOM 1456 O O . ALA A 1 197 ? 7.082 -6.348 -21.343 1.00 80.50 197 ALA A O 1
ATOM 1457 N N . PRO A 1 198 ? 5.530 -5.910 -22.927 1.00 81.62 198 PRO A N 1
ATOM 1458 C CA . PRO A 1 198 ? 6.075 -6.833 -23.921 1.00 81.62 198 PRO A CA 1
ATOM 1459 C C . PRO A 1 198 ? 7.520 -6.485 -24.281 1.00 81.62 198 PRO A C 1
ATOM 1461 O O . PRO A 1 198 ? 7.836 -5.315 -24.492 1.00 81.62 198 PRO A O 1
ATOM 1464 N N . ALA A 1 199 ? 8.389 -7.492 -24.433 1.00 78.94 199 ALA A N 1
ATOM 1465 C CA . ALA A 1 199 ? 9.816 -7.290 -24.719 1.00 78.94 199 ALA A CA 1
ATOM 1466 C C . ALA A 1 199 ? 10.075 -6.372 -25.929 1.00 78.94 199 ALA A C 1
ATOM 1468 O O . ALA A 1 199 ? 10.972 -5.537 -25.876 1.00 78.94 199 ALA A O 1
ATOM 1469 N N . ALA A 1 200 ? 9.239 -6.472 -26.969 1.00 82.19 200 ALA A N 1
ATOM 1470 C CA . ALA A 1 200 ? 9.318 -5.644 -28.174 1.00 8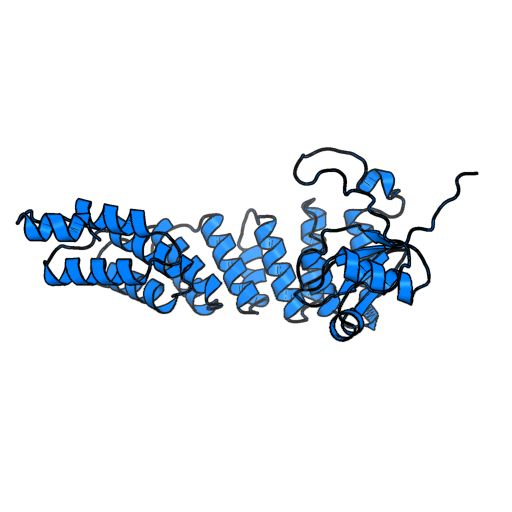2.19 200 ALA A CA 1
ATOM 1471 C C . ALA A 1 200 ? 9.102 -4.140 -27.920 1.00 82.19 200 ALA A C 1
ATOM 1473 O O . ALA A 1 200 ? 9.527 -3.321 -28.725 1.00 82.19 200 ALA A O 1
ATOM 1474 N N . GLN A 1 201 ? 8.441 -3.771 -26.821 1.00 81.38 201 GLN A N 1
ATOM 1475 C CA . GLN A 1 201 ? 8.110 -2.383 -26.510 1.00 81.38 201 GLN A CA 1
ATOM 1476 C C . GLN A 1 201 ? 8.962 -1.781 -25.394 1.00 81.38 201 GLN A C 1
ATOM 1478 O O . GLN A 1 201 ? 9.024 -0.562 -25.274 1.00 81.38 201 GLN A O 1
ATOM 1483 N N . ARG A 1 202 ? 9.652 -2.596 -24.586 1.00 80.69 202 ARG A N 1
ATOM 1484 C CA . ARG A 1 202 ? 10.420 -2.106 -23.426 1.00 80.69 202 ARG A CA 1
ATOM 1485 C C . ARG A 1 202 ? 11.478 -1.068 -23.804 1.00 80.69 202 ARG A C 1
ATOM 1487 O O . ARG A 1 202 ? 11.731 -0.150 -23.030 1.00 80.69 202 ARG A O 1
ATOM 1494 N N . GLU A 1 203 ? 12.072 -1.196 -24.987 1.00 77.81 203 GLU A N 1
ATOM 1495 C CA . GLU A 1 203 ? 13.032 -0.221 -25.507 1.00 77.81 203 GLU A CA 1
ATOM 1496 C C . GLU A 1 203 ? 12.371 1.132 -25.805 1.00 77.81 203 GLU A C 1
ATOM 1498 O O . GLU A 1 203 ? 12.853 2.171 -25.359 1.00 77.81 203 GLU A O 1
ATOM 1503 N N . GLU A 1 204 ? 11.225 1.125 -26.486 1.00 78.75 204 GLU A N 1
ATOM 1504 C CA . GLU A 1 204 ? 10.477 2.343 -26.813 1.00 78.75 204 GLU A CA 1
ATOM 1505 C C . GLU A 1 204 ? 9.915 3.031 -25.561 1.00 78.75 204 GLU A C 1
ATOM 1507 O O . GLU A 1 204 ? 9.911 4.258 -25.444 1.00 78.75 204 GLU A O 1
ATOM 1512 N N . LEU A 1 205 ? 9.509 2.239 -24.570 1.00 76.25 205 LEU A N 1
ATOM 1513 C CA . LEU A 1 205 ? 9.075 2.738 -23.270 1.00 76.25 205 LEU A CA 1
ATOM 1514 C C . LEU A 1 205 ? 10.216 3.420 -22.507 1.00 76.25 205 LEU A C 1
ATOM 1516 O O . LEU A 1 205 ? 10.011 4.480 -21.912 1.00 76.25 205 LEU A O 1
ATOM 1520 N N . LEU A 1 206 ? 11.425 2.852 -22.562 1.00 75.06 206 LEU A N 1
ATOM 1521 C CA . LEU A 1 206 ? 12.629 3.445 -21.979 1.00 75.06 206 LEU A CA 1
ATOM 1522 C C . LEU A 1 206 ? 12.988 4.779 -22.656 1.00 75.06 206 LEU A C 1
ATOM 1524 O O . LEU A 1 206 ? 13.307 5.742 -21.956 1.00 75.06 206 LEU A O 1
ATOM 1528 N N . ARG A 1 207 ? 12.851 4.877 -23.986 1.00 74.06 207 ARG A N 1
ATOM 1529 C CA . ARG A 1 207 ? 13.021 6.143 -24.728 1.00 74.06 207 ARG A CA 1
ATOM 1530 C C . ARG A 1 207 ? 11.958 7.177 -24.366 1.00 74.06 207 ARG A C 1
ATOM 1532 O O . ARG A 1 207 ? 12.289 8.330 -24.108 1.00 74.06 207 ARG A O 1
ATOM 1539 N N . THR A 1 208 ? 10.691 6.771 -24.293 1.00 73.88 208 THR A N 1
ATOM 1540 C CA . THR A 1 208 ? 9.578 7.673 -23.952 1.00 73.88 208 THR A CA 1
ATOM 1541 C C . THR A 1 208 ? 9.754 8.269 -22.558 1.00 73.88 208 THR A C 1
ATOM 1543 O O . THR A 1 208 ? 9.584 9.471 -22.365 1.00 73.88 208 THR A O 1
ATOM 1546 N N . TRP A 1 209 ? 10.142 7.443 -21.587 1.00 73.81 209 TRP A N 1
ATOM 1547 C CA . TRP A 1 209 ? 10.459 7.908 -20.240 1.00 73.81 209 TRP A CA 1
ATOM 1548 C C . TRP A 1 209 ? 11.633 8.885 -20.239 1.00 73.81 209 TRP A C 1
ATOM 1550 O O . TRP A 1 209 ? 11.550 9.942 -19.611 1.00 73.81 209 TRP A O 1
ATOM 1560 N N . ARG A 1 210 ? 12.693 8.587 -21.001 1.00 69.56 210 ARG A N 1
ATOM 1561 C CA . ARG A 1 210 ? 13.828 9.501 -21.144 1.00 69.56 210 ARG A CA 1
ATOM 1562 C C . ARG A 1 210 ? 13.381 10.860 -21.686 1.00 69.56 210 ARG A C 1
ATOM 1564 O O . ARG A 1 210 ? 13.675 11.890 -21.083 1.00 69.56 210 ARG A O 1
ATOM 1571 N N . ALA A 1 211 ? 12.640 10.858 -22.790 1.00 69.19 211 ALA A N 1
ATOM 1572 C CA . ALA A 1 211 ? 12.151 12.073 -23.427 1.00 69.19 211 ALA A CA 1
ATOM 1573 C C . ALA A 1 211 ? 11.245 12.897 -22.495 1.00 69.19 211 ALA A C 1
ATOM 1575 O O . ALA A 1 211 ? 11.362 14.120 -22.466 1.00 69.19 211 ALA A O 1
ATOM 1576 N N . ALA A 1 212 ? 10.388 12.238 -21.708 1.00 64.56 212 ALA A N 1
ATOM 1577 C CA . ALA A 1 212 ? 9.438 12.896 -20.811 1.00 64.56 212 ALA A CA 1
ATOM 1578 C C . ALA A 1 212 ? 10.095 13.588 -19.605 1.00 64.56 212 ALA A C 1
ATOM 1580 O O . ALA A 1 212 ? 9.623 14.642 -19.183 1.00 64.56 212 ALA A O 1
ATOM 1581 N N . TYR A 1 213 ? 11.162 13.009 -19.046 1.00 60.72 213 TYR A N 1
ATOM 1582 C CA . TYR A 1 213 ? 11.766 13.493 -17.797 1.00 60.72 213 TYR A CA 1
ATOM 1583 C C . TYR A 1 213 ? 13.074 14.250 -17.978 1.00 60.72 213 TYR A C 1
ATOM 1585 O O . TYR A 1 213 ? 13.418 15.092 -17.151 1.00 60.72 213 TYR A O 1
ATOM 1593 N N . PHE A 1 214 ? 13.803 13.948 -19.045 1.00 61.00 214 PHE A N 1
ATOM 1594 C CA . PHE A 1 214 ? 15.170 14.413 -19.223 1.00 61.00 214 PHE A CA 1
ATOM 1595 C C . PHE A 1 214 ? 15.361 15.165 -20.546 1.00 61.00 214 PHE A C 1
ATOM 1597 O O . PHE A 1 214 ? 16.368 15.834 -20.718 1.00 61.00 214 PHE A O 1
ATOM 1604 N N . GLY A 1 215 ? 14.394 15.125 -21.470 1.00 54.41 215 GLY A N 1
ATOM 1605 C CA . GLY A 1 215 ? 14.499 15.790 -22.770 1.00 54.41 215 GLY A CA 1
ATOM 1606 C C . GLY A 1 215 ? 15.536 15.153 -23.718 1.00 54.41 215 GLY A C 1
ATOM 1607 O O . GLY A 1 215 ? 16.285 14.254 -23.330 1.00 54.41 215 GLY A O 1
ATOM 1608 N N . PRO A 1 216 ? 15.575 15.585 -24.992 1.00 50.34 216 PRO A N 1
ATOM 1609 C CA . PRO A 1 216 ? 16.439 14.984 -26.014 1.00 50.34 216 PRO A CA 1
ATOM 1610 C C . PRO A 1 216 ? 17.927 15.362 -25.879 1.00 50.34 216 PRO A C 1
ATOM 1612 O O . PRO A 1 216 ? 18.783 14.584 -26.297 1.00 50.34 216 PRO A O 1
ATOM 1615 N N . GLU A 1 217 ? 18.240 16.515 -25.272 1.00 44.31 217 GLU A N 1
ATOM 1616 C CA . GLU A 1 217 ? 19.595 17.099 -25.230 1.00 44.31 217 GLU A CA 1
ATOM 1617 C C . GLU A 1 217 ? 20.217 17.221 -23.827 1.00 44.31 217 GLU A C 1
ATOM 1619 O O . GLU A 1 217 ? 21.371 17.635 -23.722 1.00 44.31 217 GLU A O 1
ATOM 1624 N N . ALA A 1 218 ? 19.517 16.871 -22.738 1.00 44.34 218 ALA A N 1
ATOM 1625 C CA . ALA A 1 218 ? 20.087 17.080 -21.405 1.00 44.34 218 ALA A CA 1
ATOM 1626 C C . ALA A 1 218 ? 21.304 16.177 -21.160 1.00 44.34 218 ALA A C 1
ATOM 1628 O O . ALA A 1 218 ? 21.234 14.944 -21.238 1.00 44.34 218 ALA A O 1
ATOM 1629 N N . ALA A 1 219 ? 22.427 16.811 -20.824 1.00 41.81 219 ALA A N 1
ATOM 1630 C CA . ALA A 1 219 ? 23.623 16.124 -20.374 1.00 41.81 219 ALA A CA 1
ATOM 1631 C C . ALA A 1 219 ? 23.380 15.527 -18.978 1.00 41.81 219 ALA A C 1
ATOM 1633 O O . ALA A 1 219 ? 22.858 16.188 -18.081 1.00 41.81 219 ALA A O 1
ATOM 1634 N N . TRP A 1 220 ? 23.794 14.275 -18.765 1.00 46.00 220 TRP A N 1
ATOM 1635 C CA . TRP A 1 220 ? 23.599 13.555 -17.496 1.00 46.00 220 TRP A CA 1
ATOM 1636 C C . TRP A 1 220 ? 24.165 14.281 -16.264 1.00 46.00 220 TRP A C 1
ATOM 1638 O O . TRP A 1 220 ? 23.616 14.148 -15.169 1.00 46.00 220 TRP A O 1
ATOM 1648 N N . THR A 1 221 ? 25.205 15.099 -16.445 1.00 37.53 221 THR A N 1
ATOM 1649 C CA . THR A 1 221 ? 25.777 15.980 -15.416 1.00 37.53 221 THR A CA 1
ATOM 1650 C C . THR A 1 221 ? 24.797 17.041 -14.905 1.00 37.53 221 THR A C 1
ATOM 1652 O O . THR A 1 221 ? 24.909 17.444 -13.752 1.00 37.53 221 THR A O 1
ATOM 1655 N N . GLU A 1 222 ? 23.807 17.466 -15.692 1.00 38.50 222 GLU A N 1
ATOM 1656 C CA . GLU A 1 222 ? 22.763 18.403 -15.246 1.00 38.50 222 GLU A CA 1
ATOM 1657 C C . GLU A 1 222 ? 21.599 17.691 -14.541 1.00 38.50 222 GLU A C 1
ATOM 1659 O O . GLU A 1 222 ? 21.035 18.225 -13.590 1.00 38.50 222 GLU A O 1
ATOM 1664 N N . LEU A 1 223 ? 21.287 16.454 -14.942 1.00 41.69 223 LEU A N 1
ATOM 1665 C CA . LEU A 1 223 ? 20.127 15.690 -14.458 1.00 41.69 223 LEU A CA 1
ATOM 1666 C C . LEU A 1 223 ? 20.294 15.150 -13.029 1.00 41.69 223 LEU A C 1
ATOM 1668 O O . LEU A 1 223 ? 19.312 15.010 -12.304 1.00 41.69 223 LEU A O 1
ATOM 1672 N N . PHE A 1 224 ? 21.532 14.858 -12.618 1.00 43.25 224 PHE A N 1
ATOM 1673 C CA . PHE A 1 224 ? 21.847 14.328 -11.281 1.00 43.25 224 PHE A CA 1
ATOM 1674 C C . PHE A 1 224 ? 22.974 15.087 -10.563 1.00 43.25 224 PHE A C 1
ATOM 1676 O O . PHE A 1 224 ? 23.234 14.821 -9.388 1.00 43.25 224 PHE A O 1
ATOM 1683 N N . GLY A 1 225 ? 23.628 16.042 -11.240 1.00 35.62 225 GLY A N 1
ATOM 1684 C CA . GLY A 1 225 ? 24.741 16.829 -10.699 1.00 35.62 225 GLY A CA 1
ATOM 1685 C C . GLY A 1 225 ? 24.369 18.214 -10.159 1.00 35.62 225 GLY A C 1
ATOM 1686 O O . GLY A 1 225 ? 25.214 18.847 -9.526 1.00 35.62 225 GLY A O 1
ATOM 1687 N N . GLY A 1 226 ? 23.129 18.702 -10.309 1.00 36.81 226 GLY A N 1
ATOM 1688 C CA . GLY A 1 226 ? 22.779 19.975 -9.674 1.00 36.81 226 GLY A CA 1
ATOM 1689 C C . GLY A 1 226 ? 21.343 20.488 -9.804 1.00 36.81 226 GLY A C 1
ATOM 1690 O O . GLY A 1 226 ? 20.939 20.908 -10.880 1.00 36.81 226 GLY A O 1
ATOM 1691 N N . ARG A 1 227 ? 20.723 20.679 -8.620 1.00 37.62 227 ARG A N 1
ATOM 1692 C CA . ARG A 1 227 ? 19.606 21.590 -8.233 1.00 37.62 227 ARG A CA 1
ATOM 1693 C C . ARG A 1 227 ? 18.159 21.061 -8.398 1.00 37.62 227 ARG A C 1
ATOM 1695 O O . ARG A 1 227 ? 17.870 20.369 -9.353 1.00 37.62 227 ARG A O 1
ATOM 1702 N N . ARG A 1 228 ? 17.181 21.375 -7.519 1.00 32.81 228 ARG A N 1
ATOM 1703 C CA . ARG A 1 228 ? 17.115 22.432 -6.475 1.00 32.81 228 ARG A CA 1
ATOM 1704 C C . ARG A 1 228 ? 16.187 22.180 -5.260 1.00 32.81 228 ARG A C 1
ATOM 1706 O O . ARG A 1 228 ? 16.202 23.030 -4.379 1.00 32.81 228 ARG A O 1
ATOM 1713 N N . ASP A 1 229 ? 15.482 21.048 -5.138 1.00 31.81 229 ASP A N 1
ATOM 1714 C CA . ASP A 1 229 ? 14.382 20.929 -4.145 1.00 31.81 229 ASP A CA 1
ATOM 1715 C C . ASP A 1 229 ? 14.595 19.899 -3.016 1.00 31.81 229 ASP A C 1
ATOM 1717 O O . ASP A 1 229 ? 13.662 19.509 -2.325 1.00 31.81 229 ASP A O 1
ATOM 1721 N N . GLY A 1 230 ? 15.836 19.470 -2.767 1.00 32.41 230 GLY A N 1
ATOM 1722 C CA . GLY A 1 230 ? 16.212 18.897 -1.465 1.00 32.41 230 GLY A CA 1
ATOM 1723 C C . GLY A 1 230 ? 15.655 17.514 -1.082 1.00 32.41 230 GLY A C 1
ATOM 1724 O O . GLY A 1 230 ? 15.867 17.107 0.056 1.00 32.41 230 GLY A O 1
ATOM 1725 N N . VAL A 1 231 ? 15.003 16.757 -1.976 1.00 36.78 231 VAL A N 1
ATOM 1726 C CA . VAL A 1 231 ? 14.470 15.412 -1.636 1.00 36.78 231 VAL A CA 1
ATOM 1727 C C . VAL A 1 231 ? 15.437 14.269 -1.988 1.00 36.78 231 VAL A C 1
ATOM 1729 O O . VAL A 1 231 ? 15.465 13.246 -1.305 1.00 36.78 231 VAL A O 1
ATOM 1732 N N . PHE A 1 232 ? 16.309 14.450 -2.983 1.00 35.81 232 PHE A N 1
ATOM 1733 C CA . PHE A 1 232 ? 17.386 13.509 -3.303 1.00 35.81 232 PHE A CA 1
ATOM 1734 C C . PHE A 1 232 ? 18.671 14.290 -3.609 1.00 35.81 232 PHE A C 1
ATOM 1736 O O . PHE A 1 232 ? 18.701 15.117 -4.516 1.00 35.81 232 PHE A O 1
ATOM 1743 N N . GLY A 1 233 ? 19.716 14.081 -2.799 1.00 32.12 233 GLY A N 1
ATOM 1744 C CA . GLY A 1 233 ? 21.047 14.658 -3.027 1.00 32.12 233 GLY A CA 1
ATOM 1745 C C . GLY A 1 233 ? 21.715 14.100 -4.294 1.00 32.12 233 GLY A C 1
ATOM 1746 O O . GLY A 1 233 ? 21.179 13.160 -4.886 1.00 32.12 233 GLY A O 1
ATOM 1747 N N . PRO A 1 234 ? 22.877 14.648 -4.708 1.00 35.69 234 PRO A N 1
ATOM 1748 C CA . PRO A 1 234 ? 23.605 14.158 -5.877 1.00 35.69 234 PRO A CA 1
ATOM 1749 C C . PRO A 1 234 ? 23.805 12.646 -5.753 1.00 35.69 234 PRO A C 1
ATOM 1751 O O . PRO A 1 234 ? 24.283 12.165 -4.722 1.00 35.69 234 PRO A O 1
ATOM 1754 N N . VAL A 1 235 ? 23.387 11.891 -6.773 1.00 40.03 235 VAL A N 1
ATOM 1755 C CA . VAL A 1 235 ? 23.634 10.446 -6.816 1.00 40.03 235 VAL A CA 1
ATOM 1756 C C . VAL A 1 235 ? 25.153 10.288 -6.878 1.00 40.03 235 VAL A C 1
ATOM 1758 O O . VAL A 1 235 ? 25.757 10.809 -7.816 1.00 40.03 235 VAL A O 1
ATOM 1761 N N . PRO A 1 236 ? 25.800 9.638 -5.895 1.00 38.94 236 PRO A N 1
ATOM 1762 C CA . PRO A 1 236 ? 27.235 9.422 -5.962 1.00 38.94 236 PRO A CA 1
ATOM 1763 C C . PRO A 1 236 ? 27.537 8.663 -7.253 1.00 38.94 236 PRO A C 1
ATOM 1765 O O . PRO A 1 236 ? 26.947 7.604 -7.484 1.00 38.94 236 PRO A O 1
ATOM 1768 N N . GLU A 1 237 ? 28.434 9.190 -8.088 1.00 48.84 237 GLU A N 1
ATOM 1769 C CA . GLU A 1 237 ? 28.989 8.467 -9.233 1.00 48.84 237 GLU A CA 1
ATOM 1770 C C . GLU A 1 237 ? 29.836 7.295 -8.717 1.00 48.84 237 GLU A C 1
ATOM 1772 O O . GLU A 1 237 ? 31.063 7.323 -8.706 1.00 48.84 237 GLU A O 1
ATOM 1777 N N . HIS A 1 238 ? 29.176 6.249 -8.229 1.00 53.50 238 HIS A N 1
ATOM 1778 C CA . HIS A 1 238 ? 29.832 5.021 -7.830 1.00 53.50 238 HIS A CA 1
ATOM 1779 C C . HIS A 1 238 ? 30.010 4.170 -9.087 1.00 53.50 238 HIS A C 1
ATOM 1781 O O . HIS A 1 238 ? 29.093 3.468 -9.523 1.00 53.50 238 HIS A O 1
ATOM 1787 N N . ARG A 1 239 ? 31.179 4.299 -9.721 1.00 54.47 239 ARG A N 1
ATOM 1788 C CA . ARG A 1 239 ? 31.588 3.412 -10.812 1.00 54.47 239 ARG A CA 1
ATOM 1789 C C . ARG A 1 239 ? 31.928 2.049 -10.235 1.00 54.47 239 ARG A C 1
ATOM 1791 O O . ARG A 1 239 ? 32.756 1.942 -9.335 1.00 54.47 239 ARG A O 1
ATOM 1798 N N . VAL A 1 240 ? 31.302 1.015 -10.782 1.00 58.78 240 VAL A N 1
ATOM 1799 C CA . VAL A 1 240 ? 31.659 -0.369 -10.479 1.00 58.78 240 VAL A CA 1
ATOM 1800 C C . VAL A 1 240 ? 32.450 -0.905 -11.665 1.00 58.78 240 VAL A C 1
ATOM 1802 O O . VAL A 1 240 ? 31.926 -1.022 -12.777 1.00 58.78 240 VAL A O 1
ATOM 1805 N N . ASP A 1 241 ? 33.732 -1.175 -11.429 1.00 55.28 241 ASP A N 1
ATOM 1806 C CA . ASP A 1 241 ? 34.609 -1.805 -12.412 1.00 55.28 241 ASP A CA 1
ATOM 1807 C C . ASP A 1 241 ? 34.228 -3.274 -12.618 1.00 55.28 241 ASP A C 1
ATOM 1809 O O . ASP A 1 241 ? 33.631 -3.911 -11.749 1.00 55.28 241 ASP A O 1
ATOM 1813 N N . ALA A 1 242 ? 34.603 -3.830 -13.772 1.00 55.19 242 ALA A N 1
ATOM 1814 C CA . ALA A 1 242 ? 34.307 -5.205 -14.184 1.00 55.19 242 ALA A CA 1
ATOM 1815 C C . ALA A 1 242 ? 35.089 -6.283 -13.393 1.00 55.19 242 ALA A C 1
ATOM 1817 O O . ALA A 1 242 ? 35.516 -7.292 -13.955 1.00 55.19 242 ALA A O 1
ATOM 1818 N N . ALA A 1 243 ? 35.299 -6.091 -12.090 1.00 52.66 243 ALA A N 1
ATOM 1819 C CA . ALA A 1 243 ? 35.730 -7.163 -11.208 1.00 52.66 243 ALA A CA 1
ATOM 1820 C C . ALA A 1 243 ? 34.565 -8.159 -11.072 1.00 52.66 243 ALA A C 1
ATOM 1822 O O . ALA A 1 243 ? 33.437 -7.758 -10.790 1.00 52.66 243 ALA A O 1
ATOM 1823 N N . GLY A 1 244 ? 34.824 -9.444 -11.333 1.00 53.66 244 GLY A N 1
ATOM 1824 C CA . GLY A 1 244 ? 33.804 -10.498 -11.355 1.00 53.66 244 GLY A CA 1
ATOM 1825 C C . GLY A 1 244 ? 32.922 -10.554 -10.093 1.00 53.66 244 GLY A C 1
ATOM 1826 O O . GLY A 1 244 ? 33.294 -10.011 -9.049 1.00 53.66 244 GLY A O 1
ATOM 1827 N N . PRO A 1 245 ? 31.745 -11.203 -10.179 1.00 55.62 245 PRO A N 1
ATOM 1828 C CA . PRO A 1 245 ? 30.727 -11.152 -9.132 1.00 55.62 245 PRO A CA 1
ATOM 1829 C C . PRO A 1 245 ? 31.280 -11.592 -7.773 1.00 55.62 245 PRO A C 1
ATOM 1831 O O . PRO A 1 245 ? 31.772 -12.707 -7.632 1.00 55.62 245 PRO A O 1
ATOM 1834 N N . ARG A 1 246 ? 31.160 -10.727 -6.756 1.00 62.81 246 ARG A N 1
ATOM 1835 C CA . ARG A 1 246 ? 31.478 -11.042 -5.347 1.00 62.81 246 ARG A CA 1
ATOM 1836 C C . ARG A 1 246 ? 30.310 -11.724 -4.618 1.00 62.81 246 ARG A C 1
ATOM 1838 O O . ARG A 1 246 ? 30.273 -11.752 -3.392 1.00 62.81 246 ARG A O 1
ATOM 1845 N N . CYS A 1 247 ? 29.346 -12.246 -5.371 1.00 66.56 247 CYS A N 1
ATOM 1846 C CA . CYS A 1 247 ? 28.070 -12.758 -4.889 1.00 66.56 247 CYS A CA 1
ATOM 1847 C C . CYS A 1 247 ? 27.829 -14.201 -5.356 1.00 66.56 247 CYS A C 1
ATOM 1849 O O . CYS A 1 247 ? 28.528 -14.712 -6.232 1.00 66.56 247 CYS A O 1
ATOM 1851 N N . ASP A 1 248 ? 26.833 -14.856 -4.755 1.00 72.38 248 ASP A N 1
ATOM 1852 C CA . ASP A 1 248 ? 26.427 -16.222 -5.098 1.00 72.38 248 ASP A CA 1
ATOM 1853 C C . ASP A 1 248 ? 26.168 -16.359 -6.619 1.00 72.38 248 ASP A C 1
ATOM 1855 O O . ASP A 1 248 ? 25.364 -15.591 -7.165 1.00 72.38 248 ASP A O 1
ATOM 1859 N N . PRO A 1 249 ? 26.798 -17.330 -7.315 1.00 72.19 249 PRO A N 1
ATOM 1860 C CA . PRO A 1 249 ? 26.575 -17.588 -8.737 1.00 72.19 249 PRO A CA 1
ATOM 1861 C C . PRO A 1 249 ? 25.098 -17.757 -9.119 1.00 72.19 249 PRO A C 1
ATOM 1863 O O . PRO A 1 249 ? 24.693 -17.330 -10.204 1.00 72.19 249 PRO A O 1
ATOM 1866 N N . HIS A 1 250 ? 24.271 -18.325 -8.234 1.00 73.56 250 HIS A N 1
ATOM 1867 C CA . HIS A 1 250 ? 22.835 -18.471 -8.464 1.00 73.56 250 HIS A CA 1
ATOM 1868 C C . HIS A 1 250 ? 22.130 -17.110 -8.499 1.00 73.56 250 HIS A C 1
ATOM 1870 O O . HIS A 1 250 ? 21.371 -16.836 -9.432 1.00 73.56 250 HIS A O 1
ATOM 1876 N N . LEU A 1 251 ? 22.437 -16.210 -7.560 1.00 69.25 251 LEU A N 1
ATOM 1877 C CA . LEU A 1 251 ? 21.890 -14.848 -7.541 1.00 69.25 251 LEU A CA 1
ATOM 1878 C C . LEU A 1 251 ? 22.441 -13.991 -8.690 1.00 69.25 251 LEU A C 1
ATOM 1880 O O . LEU A 1 251 ? 21.696 -13.223 -9.298 1.00 69.25 251 LEU A O 1
ATOM 1884 N N . ALA A 1 252 ? 23.719 -14.164 -9.036 1.00 69.12 252 ALA A N 1
ATOM 1885 C CA . ALA A 1 252 ? 24.348 -13.507 -10.178 1.00 6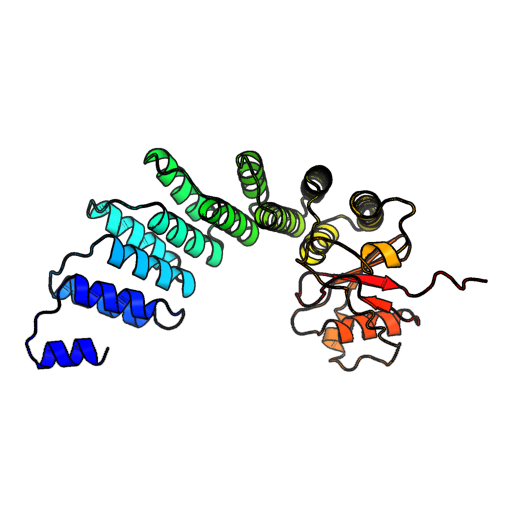9.12 252 ALA A CA 1
ATOM 1886 C C . ALA A 1 252 ? 23.703 -13.923 -11.509 1.00 69.12 252 ALA A C 1
ATOM 1888 O O . ALA A 1 252 ? 23.527 -13.096 -12.405 1.00 69.12 252 ALA A O 1
ATOM 1889 N N . SER A 1 253 ? 23.326 -15.197 -11.657 1.00 74.81 253 SER A N 1
ATOM 1890 C CA . SER A 1 253 ? 22.639 -15.695 -12.854 1.00 74.81 253 SER A CA 1
ATOM 1891 C C . SER A 1 253 ? 21.245 -15.076 -13.025 1.00 74.81 253 SER A C 1
ATOM 1893 O O . SER A 1 253 ? 20.853 -14.765 -14.150 1.00 74.81 253 SER A O 1
ATOM 1895 N N . ALA A 1 254 ? 20.562 -14.790 -11.912 1.00 75.31 254 ALA A N 1
ATOM 1896 C CA . ALA A 1 254 ? 19.207 -14.252 -11.877 1.00 75.31 254 ALA A CA 1
ATOM 1897 C C . ALA A 1 254 ? 19.101 -12.763 -12.261 1.00 75.31 254 ALA A C 1
ATOM 1899 O O . ALA A 1 254 ? 17.998 -12.285 -12.502 1.00 75.31 254 ALA A O 1
ATOM 1900 N N . VAL A 1 255 ? 20.204 -12.014 -12.366 1.00 76.12 255 VAL A N 1
ATOM 1901 C CA . VAL A 1 255 ? 20.158 -10.622 -12.850 1.00 76.12 255 VAL A CA 1
ATOM 1902 C C . VAL A 1 255 ? 19.778 -10.593 -14.336 1.00 76.12 255 VAL A C 1
ATOM 1904 O O . VAL A 1 255 ? 20.453 -11.206 -15.172 1.00 76.12 255 VAL A O 1
ATOM 1907 N N . GLN A 1 256 ? 18.714 -9.859 -14.675 1.00 75.50 256 GLN A N 1
ATOM 1908 C CA . GLN A 1 256 ? 18.148 -9.795 -16.029 1.00 75.50 256 GLN A CA 1
ATOM 1909 C C . GLN A 1 256 ? 18.131 -8.364 -16.567 1.00 75.50 256 GLN A C 1
ATOM 1911 O O . GLN A 1 256 ? 17.737 -7.432 -15.871 1.00 75.50 256 GLN A O 1
ATOM 1916 N N . VAL A 1 257 ? 18.521 -8.186 -17.830 1.00 78.06 257 VAL A N 1
ATOM 1917 C CA . VAL A 1 257 ? 18.355 -6.911 -18.543 1.00 78.06 257 VAL A CA 1
ATOM 1918 C C . VAL A 1 257 ? 16.928 -6.839 -19.074 1.00 78.06 257 VAL A C 1
ATOM 1920 O O . VAL A 1 257 ? 16.478 -7.747 -19.769 1.00 78.06 257 VAL A O 1
ATOM 1923 N N . LEU A 1 258 ? 16.217 -5.768 -18.730 1.00 73.81 258 LEU A N 1
ATOM 1924 C CA . LEU A 1 258 ? 14.831 -5.545 -19.136 1.00 73.81 258 LEU A CA 1
ATOM 1925 C C . LEU A 1 258 ? 14.743 -4.784 -20.461 1.00 73.81 258 LEU A C 1
ATOM 1927 O O . LEU A 1 258 ? 13.932 -5.148 -21.307 1.00 73.81 258 LEU A O 1
ATOM 1931 N N . ALA A 1 259 ? 15.570 -3.751 -20.629 1.00 72.56 259 ALA A N 1
ATOM 1932 C CA . ALA A 1 259 ? 15.689 -2.957 -21.849 1.00 72.56 259 ALA A CA 1
ATOM 1933 C C . ALA A 1 259 ? 17.031 -2.228 -21.892 1.00 72.56 259 ALA A C 1
ATOM 1935 O O . ALA A 1 259 ? 17.630 -1.948 -20.850 1.00 72.56 259 ALA A O 1
ATOM 1936 N N . GLU A 1 260 ? 17.472 -1.887 -23.099 1.00 74.75 260 GLU A N 1
ATOM 1937 C CA . GLU A 1 260 ? 18.624 -1.027 -23.332 1.00 74.75 260 GLU A CA 1
ATOM 1938 C C . GLU A 1 260 ? 18.285 -0.029 -24.438 1.00 74.75 260 GLU A C 1
ATOM 1940 O O . GLU A 1 260 ? 17.906 -0.439 -25.526 1.00 74.75 260 GLU A O 1
ATOM 1945 N N . ALA A 1 261 ? 18.391 1.267 -24.151 1.00 67.06 261 ALA A N 1
ATOM 1946 C CA . ALA A 1 261 ? 18.122 2.330 -25.114 1.00 67.06 261 ALA A CA 1
ATOM 1947 C C . ALA A 1 261 ? 19.008 3.534 -24.799 1.00 67.06 261 ALA A C 1
ATOM 1949 O O . ALA A 1 261 ? 19.080 3.958 -23.651 1.00 67.06 261 ALA A O 1
ATOM 1950 N N . GLU A 1 262 ? 19.671 4.098 -25.810 1.00 66.94 262 GLU A N 1
ATOM 1951 C CA . GLU A 1 262 ? 20.328 5.413 -25.705 1.00 66.94 262 GLU A CA 1
ATOM 1952 C C . GLU A 1 262 ? 21.316 5.545 -24.519 1.00 66.94 262 GLU A C 1
ATOM 1954 O O . GLU A 1 262 ? 21.410 6.582 -23.866 1.00 66.94 262 GLU A O 1
ATOM 1959 N N . GLY A 1 263 ? 22.052 4.468 -24.216 1.00 63.88 263 GLY A N 1
ATOM 1960 C CA . GLY A 1 263 ? 23.023 4.418 -23.111 1.00 63.88 263 GLY A CA 1
ATOM 1961 C C . GLY A 1 263 ? 22.431 4.077 -21.735 1.00 63.88 263 GLY A C 1
ATOM 1962 O O . GLY A 1 263 ? 23.186 3.903 -20.774 1.00 63.88 263 GLY A O 1
ATOM 1963 N N . LEU A 1 264 ? 21.107 3.919 -21.645 1.00 66.81 264 LEU A N 1
ATOM 1964 C CA . LEU A 1 264 ? 20.397 3.410 -20.476 1.00 66.81 264 LEU A CA 1
ATOM 1965 C C . LEU A 1 264 ? 20.251 1.902 -20.551 1.00 66.81 264 LEU A C 1
ATOM 1967 O O . LEU A 1 264 ? 19.882 1.348 -21.580 1.00 66.81 264 LEU A O 1
ATOM 1971 N N . VAL A 1 265 ? 20.454 1.252 -19.417 1.00 69.62 265 VAL A N 1
ATOM 1972 C CA . VAL A 1 265 ? 20.128 -0.147 -19.201 1.00 69.62 265 VAL A CA 1
ATOM 1973 C C . VAL A 1 265 ? 19.160 -0.231 -18.036 1.00 69.62 265 VAL A C 1
ATOM 1975 O O . VAL A 1 265 ? 19.530 0.008 -16.892 1.00 69.62 265 VAL A O 1
ATOM 1978 N N . ALA A 1 266 ? 17.940 -0.674 -18.293 1.00 73.38 266 ALA A N 1
ATOM 1979 C CA . ALA A 1 266 ? 17.057 -1.108 -17.224 1.00 73.38 266 ALA A CA 1
ATOM 1980 C C . ALA A 1 266 ? 17.364 -2.566 -16.870 1.00 73.38 266 ALA A C 1
ATOM 1982 O O . ALA A 1 266 ? 17.413 -3.426 -17.755 1.00 73.38 266 ALA A O 1
ATOM 1983 N N . ALA A 1 267 ? 17.559 -2.860 -15.586 1.00 71.56 267 ALA A N 1
ATOM 1984 C CA . ALA A 1 267 ? 17.837 -4.210 -15.120 1.00 71.56 267 ALA A CA 1
ATOM 1985 C C . ALA A 1 267 ? 17.006 -4.584 -13.890 1.00 71.56 267 ALA A C 1
ATOM 1987 O O . ALA A 1 267 ? 16.620 -3.752 -13.065 1.00 71.56 267 ALA A O 1
ATOM 1988 N N . TRP A 1 268 ? 16.747 -5.880 -13.775 1.00 75.31 268 TRP A N 1
ATOM 1989 C CA . TRP A 1 268 ? 16.124 -6.510 -12.627 1.00 75.31 268 TRP A CA 1
ATOM 1990 C C . TRP A 1 268 ? 17.154 -7.323 -11.844 1.00 75.31 268 TRP A C 1
ATOM 1992 O O . TRP A 1 268 ? 18.020 -7.973 -12.437 1.00 75.31 268 TRP A O 1
ATOM 2002 N N . LYS A 1 269 ? 17.032 -7.313 -10.512 1.00 73.69 269 LYS A N 1
ATOM 2003 C CA . LYS A 1 269 ? 17.822 -8.152 -9.608 1.00 73.69 269 LYS A CA 1
ATOM 2004 C C . LYS A 1 269 ? 16.925 -8.836 -8.572 1.00 73.69 269 LYS A C 1
ATOM 2006 O O . LYS A 1 269 ? 15.948 -8.226 -8.141 1.00 73.69 269 LYS A O 1
ATOM 2011 N N . PRO A 1 270 ? 17.276 -10.049 -8.120 1.00 68.56 270 PRO A N 1
ATOM 2012 C CA . PRO A 1 270 ? 16.541 -10.733 -7.063 1.00 68.56 270 PRO A CA 1
ATOM 2013 C C . PRO A 1 270 ? 16.680 -10.033 -5.701 1.00 68.56 270 PRO A C 1
ATOM 2015 O O . PRO A 1 270 ? 17.630 -9.285 -5.441 1.00 68.56 270 PRO A O 1
ATOM 2018 N N . ALA A 1 271 ? 15.734 -10.316 -4.801 1.00 66.88 271 ALA A N 1
ATOM 2019 C CA . ALA A 1 271 ? 15.834 -9.925 -3.398 1.00 66.88 271 ALA A CA 1
ATOM 2020 C C . ALA A 1 271 ? 17.063 -10.561 -2.733 1.00 66.88 271 ALA A C 1
ATOM 2022 O O . ALA A 1 271 ? 17.391 -11.714 -3.000 1.00 66.88 271 ALA A O 1
ATOM 2023 N N . GLY A 1 272 ? 17.751 -9.797 -1.881 1.00 66.88 272 GLY A N 1
ATOM 2024 C CA . GLY A 1 272 ? 18.973 -10.237 -1.197 1.00 66.88 272 GLY A CA 1
ATOM 2025 C C . GLY A 1 272 ? 20.279 -9.962 -1.952 1.00 66.88 272 GLY A C 1
ATOM 2026 O O . GLY A 1 272 ? 21.336 -9.998 -1.330 1.00 66.88 272 GLY A O 1
ATOM 2027 N N . LEU A 1 273 ? 20.235 -9.615 -3.245 1.00 72.00 273 LEU A N 1
ATOM 2028 C CA . LEU A 1 273 ? 21.421 -9.166 -3.980 1.00 72.00 273 LEU A CA 1
ATOM 2029 C C . LEU A 1 273 ? 21.620 -7.654 -3.807 1.00 72.00 273 LEU A C 1
ATOM 2031 O O . LEU A 1 273 ? 20.680 -6.876 -4.016 1.00 72.00 273 LEU A O 1
ATOM 2035 N N . SER A 1 274 ? 22.832 -7.225 -3.447 1.00 72.81 274 SER A N 1
ATOM 2036 C CA . SER A 1 274 ? 23.143 -5.798 -3.334 1.00 72.81 274 SER A CA 1
ATOM 2037 C C . SER A 1 274 ? 23.114 -5.115 -4.708 1.00 72.81 274 SER A C 1
ATOM 2039 O O . SER A 1 274 ? 23.288 -5.742 -5.756 1.00 72.81 274 SER A O 1
ATOM 2041 N N . THR A 1 275 ? 22.860 -3.809 -4.709 1.00 69.88 275 THR A N 1
ATOM 2042 C CA . THR A 1 275 ? 22.920 -2.979 -5.917 1.00 69.88 275 THR A CA 1
ATOM 2043 C C . THR A 1 275 ? 24.283 -3.065 -6.601 1.00 69.88 275 THR A C 1
ATOM 2045 O O . THR A 1 275 ? 24.343 -3.225 -7.819 1.00 69.88 275 THR A O 1
ATOM 2048 N N . ASP A 1 276 ? 25.364 -2.988 -5.825 1.00 71.06 276 ASP A N 1
ATOM 2049 C CA . ASP A 1 276 ? 26.726 -2.938 -6.357 1.00 71.06 276 ASP A CA 1
ATOM 2050 C C . ASP A 1 276 ? 27.157 -4.293 -6.926 1.00 71.06 276 ASP A C 1
ATOM 2052 O O . ASP A 1 276 ? 27.794 -4.342 -7.977 1.00 71.06 276 ASP A O 1
ATOM 2056 N N . ASP A 1 277 ? 26.717 -5.399 -6.318 1.00 75.06 277 ASP A N 1
ATOM 2057 C CA . ASP A 1 277 ? 26.947 -6.737 -6.868 1.00 75.06 277 ASP A CA 1
ATOM 2058 C C . ASP A 1 277 ? 26.177 -6.948 -8.175 1.00 75.06 277 ASP A C 1
ATOM 2060 O O . ASP A 1 277 ? 26.718 -7.501 -9.132 1.00 75.06 277 ASP A O 1
ATOM 2064 N N . ALA A 1 278 ? 24.928 -6.476 -8.259 1.00 73.69 278 ALA A N 1
ATOM 2065 C CA . ALA A 1 278 ? 24.151 -6.537 -9.496 1.00 73.69 278 ALA A CA 1
ATOM 2066 C C . ALA A 1 278 ? 24.784 -5.685 -10.613 1.00 73.69 278 ALA A C 1
ATOM 2068 O O . ALA A 1 278 ? 24.828 -6.114 -11.769 1.00 73.69 278 ALA A O 1
ATOM 2069 N N . LEU A 1 279 ? 25.317 -4.507 -10.271 1.00 74.19 279 LEU A N 1
ATOM 2070 C CA . LEU A 1 279 ? 26.085 -3.662 -11.189 1.00 74.19 279 LEU A CA 1
ATOM 2071 C C . LEU A 1 279 ? 27.366 -4.358 -11.654 1.00 74.19 279 LEU A C 1
ATOM 2073 O O . LEU A 1 279 ? 27.629 -4.373 -12.855 1.00 74.19 279 LEU A O 1
ATOM 2077 N N . GLY A 1 280 ? 28.114 -4.986 -10.744 1.00 73.00 280 GLY A N 1
ATOM 2078 C CA . GLY A 1 280 ? 29.322 -5.751 -11.061 1.00 73.00 280 GLY A CA 1
ATOM 2079 C C . GLY A 1 280 ? 29.042 -6.932 -11.992 1.00 73.00 280 GLY A C 1
ATOM 2080 O O . GLY A 1 280 ? 29.739 -7.109 -12.990 1.00 73.00 280 GLY A O 1
ATOM 2081 N N . VAL A 1 281 ? 27.960 -7.684 -11.751 1.00 75.94 281 VAL A N 1
ATOM 2082 C CA . VAL A 1 281 ? 27.491 -8.757 -12.650 1.00 75.94 281 VAL A CA 1
ATOM 2083 C C . VAL A 1 281 ? 27.217 -8.218 -14.055 1.00 75.94 281 VAL A C 1
ATOM 2085 O O . VAL A 1 281 ? 27.654 -8.805 -15.046 1.00 75.94 281 VAL A O 1
ATOM 2088 N N . LEU A 1 282 ? 26.493 -7.101 -14.161 1.00 75.62 282 LEU A N 1
ATOM 2089 C CA . LEU A 1 282 ? 26.141 -6.503 -15.450 1.00 75.62 282 LEU A CA 1
ATOM 2090 C C . LEU A 1 282 ? 27.355 -5.900 -16.166 1.00 75.62 282 LEU A C 1
ATOM 2092 O O . LEU A 1 282 ? 27.447 -6.017 -17.389 1.00 75.62 282 LEU A O 1
ATOM 2096 N N . ALA A 1 283 ? 28.277 -5.281 -15.428 1.00 74.38 283 ALA A N 1
ATOM 2097 C CA . ALA A 1 283 ? 29.520 -4.728 -15.955 1.00 74.38 283 ALA A CA 1
ATOM 2098 C C . ALA A 1 283 ? 30.438 -5.842 -16.477 1.00 74.38 283 ALA A C 1
ATOM 2100 O O . ALA A 1 283 ? 30.932 -5.753 -17.601 1.00 74.38 283 ALA A O 1
ATOM 2101 N N . ALA A 1 284 ? 30.581 -6.935 -15.719 1.00 75.00 284 ALA A N 1
ATOM 2102 C CA . ALA A 1 284 ? 31.352 -8.113 -16.111 1.00 75.00 284 ALA A CA 1
ATOM 2103 C C . ALA A 1 284 ? 30.764 -8.805 -17.351 1.00 75.00 284 ALA A C 1
ATOM 2105 O O . ALA A 1 284 ? 31.498 -9.090 -18.294 1.00 75.00 284 ALA A O 1
ATOM 2106 N N . ARG A 1 285 ? 29.437 -9.008 -17.408 1.00 76.88 285 ARG A N 1
ATOM 2107 C CA . ARG A 1 285 ? 28.764 -9.589 -18.589 1.00 76.88 285 ARG A CA 1
ATOM 2108 C C . ARG A 1 285 ? 28.932 -8.742 -19.851 1.00 76.88 285 ARG A C 1
ATOM 2110 O O . ARG A 1 285 ? 28.915 -9.289 -20.948 1.00 76.88 285 ARG A O 1
ATOM 2117 N N . ARG A 1 286 ? 29.052 -7.419 -19.709 1.00 74.06 286 ARG A N 1
ATOM 2118 C CA . ARG A 1 286 ? 29.167 -6.486 -20.840 1.00 74.06 286 ARG A CA 1
ATOM 2119 C C . ARG A 1 286 ? 30.596 -6.060 -21.170 1.00 74.06 286 ARG A C 1
ATOM 2121 O O . ARG A 1 286 ? 30.785 -5.375 -22.170 1.00 74.06 286 ARG A O 1
ATOM 2128 N N . GLY A 1 287 ? 31.576 -6.396 -20.333 1.00 70.06 287 GLY A N 1
ATOM 2129 C CA . GLY A 1 287 ? 32.958 -5.944 -20.496 1.00 70.06 287 GLY A CA 1
ATOM 2130 C C . GLY A 1 287 ? 33.126 -4.417 -20.473 1.00 70.06 287 GLY A C 1
ATOM 2131 O O . GLY A 1 287 ? 34.060 -3.904 -21.082 1.00 70.06 287 GLY A O 1
ATOM 2132 N N . ARG A 1 288 ? 32.220 -3.675 -19.816 1.00 71.12 288 ARG A N 1
ATOM 2133 C CA . ARG A 1 288 ? 32.276 -2.204 -19.707 1.00 71.12 288 ARG A CA 1
ATOM 2134 C C . ARG A 1 288 ? 31.818 -1.731 -18.331 1.00 71.12 288 ARG A C 1
ATOM 2136 O O . ARG A 1 288 ? 30.922 -2.340 -17.748 1.00 71.12 288 ARG A O 1
ATOM 2143 N N . CYS A 1 289 ? 32.385 -0.629 -17.843 1.00 65.75 289 CYS A N 1
ATOM 2144 C CA . CYS A 1 289 ? 31.973 -0.038 -16.570 1.00 65.75 289 CYS A CA 1
ATOM 2145 C C . CYS A 1 289 ? 30.561 0.556 -16.669 1.00 65.75 289 CYS A C 1
ATOM 2147 O O . CYS A 1 289 ? 30.142 1.090 -17.705 1.00 65.75 289 CYS A O 1
ATOM 2149 N N . LEU A 1 290 ? 29.822 0.441 -15.570 1.00 66.50 290 LEU A N 1
ATOM 2150 C CA . LEU A 1 290 ? 28.468 0.956 -15.435 1.00 66.50 290 LEU A CA 1
ATOM 2151 C C . LEU A 1 290 ? 28.408 1.922 -14.245 1.00 66.50 290 LEU A C 1
ATOM 2153 O O . LEU A 1 290 ? 29.034 1.697 -13.208 1.00 66.50 290 LEU A O 1
ATOM 2157 N N . THR A 1 291 ? 27.637 2.988 -14.411 1.00 61.72 291 THR A N 1
ATOM 2158 C CA . THR A 1 291 ? 27.344 4.006 -13.407 1.00 61.72 291 THR A CA 1
ATOM 2159 C C . THR A 1 291 ? 25.898 3.850 -12.945 1.00 61.72 291 THR A C 1
ATOM 2161 O O . THR A 1 291 ? 24.970 3.674 -13.738 1.00 61.72 291 THR A O 1
ATOM 2164 N N . ARG A 1 292 ? 25.681 3.917 -11.634 1.00 60.31 292 ARG A N 1
ATOM 2165 C CA . ARG A 1 292 ? 24.344 3.881 -11.036 1.00 60.31 292 ARG A CA 1
ATOM 2166 C C . ARG A 1 292 ? 23.593 5.187 -11.325 1.00 60.31 292 ARG A C 1
ATOM 2168 O O . ARG A 1 292 ? 24.106 6.250 -11.002 1.00 60.31 292 ARG A O 1
ATOM 2175 N N . ALA A 1 293 ? 22.375 5.106 -11.867 1.00 53.44 293 ALA A N 1
ATOM 2176 C CA . ALA A 1 293 ? 21.520 6.281 -12.096 1.00 53.44 293 ALA A CA 1
ATOM 2177 C C . ALA A 1 293 ? 20.286 6.342 -11.183 1.00 53.44 293 ALA A C 1
ATOM 2179 O O . ALA A 1 293 ? 19.733 7.416 -10.973 1.00 53.44 293 ALA A O 1
ATOM 2180 N N . SER A 1 294 ? 19.863 5.222 -10.583 1.00 53.50 294 SER A N 1
ATOM 2181 C CA . SER A 1 294 ? 18.794 5.215 -9.575 1.00 53.50 294 SER A CA 1
ATOM 2182 C C . SER A 1 294 ? 19.098 4.288 -8.396 1.00 53.50 294 SER A C 1
ATOM 2184 O O . SER A 1 294 ? 19.977 3.420 -8.456 1.00 53.50 294 SER A O 1
ATOM 2186 N N . ARG A 1 295 ? 18.359 4.464 -7.289 1.00 46.47 295 ARG A N 1
ATOM 2187 C CA . ARG A 1 295 ? 18.420 3.542 -6.150 1.00 46.47 295 ARG A CA 1
ATOM 2188 C C . ARG A 1 295 ? 17.897 2.165 -6.564 1.00 46.47 295 ARG A C 1
ATOM 2190 O O . ARG A 1 295 ? 16.700 1.988 -6.732 1.00 46.47 295 ARG A O 1
ATOM 2197 N N . LEU A 1 296 ? 18.810 1.212 -6.723 1.00 45.69 296 LEU A N 1
ATOM 2198 C CA . LEU A 1 296 ? 18.549 -0.204 -7.008 1.00 45.69 296 LEU A CA 1
ATOM 2199 C C . LEU A 1 296 ? 18.269 -0.997 -5.717 1.00 45.69 296 LEU A C 1
ATOM 2201 O O . LEU A 1 296 ? 18.146 -2.210 -5.758 1.00 45.69 296 LEU A O 1
ATOM 2205 N N . ASP A 1 297 ? 18.191 -0.367 -4.543 1.00 38.66 297 ASP A N 1
ATOM 2206 C CA . ASP A 1 297 ? 18.270 -1.089 -3.259 1.00 38.66 297 ASP A CA 1
ATOM 2207 C C . ASP A 1 297 ? 17.036 -1.972 -2.969 1.00 38.66 297 ASP A C 1
ATOM 2209 O O . ASP A 1 297 ? 17.066 -2.803 -2.064 1.00 38.66 297 ASP A O 1
ATOM 2213 N N . LEU A 1 298 ? 15.988 -1.868 -3.793 1.00 38.44 298 LEU A N 1
ATOM 2214 C CA . LEU A 1 298 ? 14.777 -2.680 -3.722 1.00 38.44 298 LEU A CA 1
ATOM 2215 C C . LEU A 1 298 ? 14.758 -3.787 -4.801 1.00 38.44 298 LEU A C 1
ATOM 2217 O O . LEU A 1 298 ? 15.282 -3.605 -5.901 1.00 38.44 298 LEU A O 1
ATOM 2221 N N . PRO A 1 299 ? 14.159 -4.958 -4.510 1.00 34.12 299 PRO A N 1
ATOM 2222 C CA . PRO A 1 299 ? 14.163 -6.147 -5.380 1.00 34.12 299 PRO A CA 1
ATOM 2223 C C . PRO A 1 299 ? 13.384 -5.991 -6.696 1.00 34.12 299 PRO A C 1
ATOM 2225 O O . PRO A 1 299 ? 13.303 -6.924 -7.493 1.00 34.12 299 PRO A O 1
ATOM 2228 N N . THR A 1 300 ? 12.770 -4.832 -6.922 1.00 44.81 300 THR A N 1
ATOM 2229 C CA . THR A 1 300 ? 11.777 -4.625 -7.973 1.00 44.81 300 THR A CA 1
ATOM 2230 C C . THR A 1 300 ? 12.162 -3.585 -9.010 1.00 44.81 300 THR A C 1
ATOM 2232 O O . THR A 1 300 ? 11.310 -3.325 -9.847 1.00 44.81 300 THR A O 1
ATOM 2235 N N . SER A 1 301 ? 13.395 -3.049 -9.045 1.00 47.31 301 SER A N 1
ATOM 2236 C CA . SER A 1 301 ? 14.106 -2.607 -10.276 1.00 47.31 301 SER A CA 1
ATOM 2237 C C . SER A 1 301 ? 15.187 -1.549 -10.054 1.00 47.31 301 SER A C 1
ATOM 2239 O O . SER A 1 301 ? 15.222 -0.858 -9.038 1.00 47.31 301 SER A O 1
ATOM 2241 N N . GLY A 1 302 ? 16.047 -1.377 -11.063 1.00 51.28 302 GLY A N 1
ATOM 2242 C CA . GLY A 1 302 ? 16.712 -0.097 -11.240 1.00 51.28 302 GLY A CA 1
ATOM 2243 C C . GLY A 1 302 ? 17.352 0.111 -12.605 1.00 51.28 302 GLY A C 1
ATOM 2244 O O . GLY A 1 302 ? 17.518 -0.806 -13.415 1.00 51.28 302 GLY A O 1
ATOM 2245 N N . VAL A 1 303 ? 17.654 1.381 -12.853 1.00 52.12 303 VAL A N 1
ATOM 2246 C CA . VAL A 1 303 ? 18.214 1.881 -14.105 1.00 52.12 303 VAL A CA 1
ATOM 2247 C C . VAL A 1 303 ? 19.708 2.111 -13.910 1.00 52.12 303 VAL A C 1
ATOM 2249 O O . VAL A 1 303 ? 20.157 2.796 -12.987 1.00 52.12 303 VAL A O 1
ATOM 2252 N N . VAL A 1 304 ? 20.480 1.493 -14.789 1.00 53.75 304 VAL A N 1
ATOM 2253 C CA . VAL A 1 304 ? 21.934 1.503 -14.829 1.00 53.75 304 VAL A CA 1
ATOM 2254 C C . VAL A 1 304 ? 22.363 2.250 -16.083 1.00 53.75 304 VAL A C 1
ATOM 2256 O O . VAL A 1 304 ? 21.911 1.936 -17.178 1.00 53.75 304 VAL A O 1
ATOM 2259 N N . VAL A 1 305 ? 23.242 3.232 -15.947 1.00 49.47 305 VAL A N 1
ATOM 2260 C CA . VAL A 1 305 ? 23.766 4.007 -17.078 1.00 49.47 305 VAL A CA 1
ATOM 2261 C C . VAL A 1 305 ? 25.150 3.480 -17.431 1.00 49.47 305 VAL A C 1
ATOM 2263 O O . VAL A 1 305 ? 25.971 3.235 -16.555 1.00 49.47 305 VAL A O 1
ATOM 2266 N N . GLY A 1 306 ? 25.433 3.258 -18.712 1.00 40.22 306 GLY A N 1
ATOM 2267 C CA . GLY A 1 306 ? 26.781 2.886 -19.146 1.00 40.22 306 GLY A CA 1
ATOM 2268 C C . GLY A 1 306 ? 27.706 4.099 -19.199 1.00 40.22 306 GLY A C 1
ATOM 2269 O O . GLY A 1 306 ? 27.341 5.121 -19.775 1.00 40.22 306 GLY A O 1
ATOM 2270 N N . SER A 1 307 ? 28.920 4.002 -18.650 1.00 35.06 307 SER A N 1
ATOM 2271 C CA . SER A 1 307 ? 29.926 5.050 -18.849 1.00 35.06 307 SER A CA 1
ATOM 2272 C C . SER A 1 307 ? 30.502 4.931 -20.259 1.00 35.06 307 SER A C 1
ATOM 2274 O O . SER A 1 307 ? 31.165 3.935 -20.563 1.00 35.06 307 SER A O 1
ATOM 2276 N N . GLY A 1 308 ? 30.262 5.925 -21.118 1.00 41.84 308 GLY A N 1
ATOM 2277 C CA . GLY A 1 308 ? 30.824 5.879 -22.464 1.00 41.84 308 GLY A CA 1
ATOM 2278 C C . GLY A 1 308 ? 30.613 7.050 -23.420 1.00 41.84 308 GLY A C 1
ATOM 2279 O O . GLY A 1 308 ? 30.867 6.813 -24.586 1.00 41.84 308 GLY A O 1
ATOM 2280 N N . TRP A 1 309 ? 30.202 8.262 -23.019 1.00 38.75 309 TRP A N 1
ATOM 2281 C CA . TRP A 1 309 ? 30.156 9.430 -23.930 1.00 38.75 309 TRP A CA 1
ATOM 2282 C C . TRP A 1 309 ? 30.289 10.732 -23.108 1.00 38.75 309 TRP A C 1
ATOM 2284 O O . TRP A 1 309 ? 29.476 10.953 -22.224 1.00 38.75 309 TRP A O 1
ATOM 2294 N N . GLY A 1 310 ? 31.279 11.613 -23.260 1.00 29.64 310 GLY A N 1
ATOM 2295 C CA . GLY A 1 310 ? 32.339 11.702 -24.256 1.00 29.64 310 GLY A CA 1
ATOM 2296 C C . GLY A 1 310 ? 33.710 11.986 -23.642 1.00 29.64 310 GLY A C 1
ATOM 2297 O O . GLY A 1 310 ? 33.846 12.495 -22.530 1.00 29.64 310 GLY A O 1
ATOM 2298 N N . ARG A 1 311 ? 34.751 11.680 -24.418 1.00 27.09 311 ARG A N 1
ATOM 2299 C CA . ARG A 1 311 ?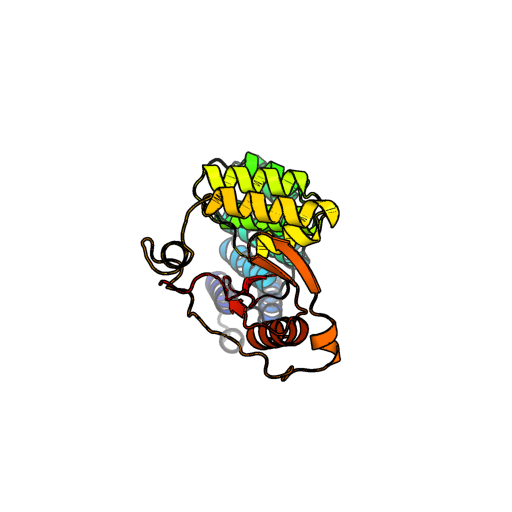 35.961 12.494 -24.350 1.00 27.09 311 ARG A CA 1
ATOM 2300 C C . ARG A 1 311 ? 35.536 13.871 -24.848 1.00 27.09 311 ARG A C 1
ATOM 2302 O O . ARG A 1 311 ? 35.165 13.991 -26.013 1.00 27.09 311 ARG A O 1
ATOM 2309 N N . ALA A 1 312 ? 35.559 14.870 -23.977 1.00 27.12 312 ALA A N 1
ATOM 2310 C CA . ALA A 1 312 ? 35.848 16.206 -24.461 1.00 27.12 312 ALA A CA 1
ATOM 2311 C C . ALA A 1 312 ? 37.224 16.117 -25.145 1.00 27.12 312 ALA A C 1
ATOM 2313 O O . ALA A 1 312 ? 38.189 15.654 -24.528 1.00 27.12 312 ALA A O 1
ATOM 2314 N N . GLN A 1 313 ? 37.268 16.422 -26.441 1.00 32.00 313 GLN A N 1
ATOM 2315 C CA . GLN A 1 313 ? 38.445 17.089 -26.984 1.00 32.00 313 GLN A CA 1
ATOM 2316 C C . GLN A 1 313 ? 38.465 18.509 -26.426 1.00 32.00 313 GLN A C 1
ATOM 2318 O O . GLN A 1 313 ? 37.358 19.076 -26.272 1.00 32.00 313 GLN A O 1
#

Radius of gyration: 24.61 Å; chains: 1; bounding box: 61×41×73 Å

InterPro domains:
  IPR002885 Pentatricopeptide repeat [PF13041] (50-98)
  IPR002885 Pentatricopeptide repeat [PS51375] (50-84)
  IPR002885 Pentatricopeptide repeat [PS51375] (85-119)
  IPR002885 Pentatricopeptide repeat [TIGR00756] (52-85)
  IPR011990 Tetratricopeptide-like helical domain superfamily [G3DSA:1.25.40.10] (1-149)